Protein AF-A0A2I4CCL6-F1 (afdb_monomer_lite)

Secondary structure (DSSP, 8-state):
-HHHHHHHHHHHHHT-----BTTB-HHHHHHHHHHHHHHHHHHHS--SSHHHHHHHHHHHHHHHHHHHHHHHHHHHHHHHHHHHHS--STT----HHHHHHHHHHHHHHHHHHHHTTS-SSSTHHHHHHHHHHHHHHHHHHHHHHHHHHHHHHHHHHHHHHHHHS--SHHHHHHHHHHHHHTT--PPP-

Foldseek 3Di:
DLVVLLVQLVVCLVPWPLDDDPLATPSLVVLLVVLVVVLVVLVPDPDPDVVVSVVVLVVSLVSNLVSLLVLLVSLLVVLVVVLVPFDLELPGDDDSSNVNSVSSLVVSLVSLVVSVPDDDDDPVPSSVVSNVSSVVSSVVSVVSVVVSVVSSVVVVVVVVVVVVVDDPCVVVVVVVVVVVVVVPPDPDD

InterPro domains:
  IPR010439 MUN domain [PF06292] (1-184)
  IPR014770 Munc13 homology 1 [PS51258] (1-75)
  IPR033227 Calcium-dependent secretion activator [PTHR12166] (1-189)

Sequence (189 aa):
MESSIAQSIHRGFERESWEPVNNGSATSEDLFWKLDALQTFISDLHWPEEEFGKHLETRLKLMSSDMIESCIKRTREAFETKLQRSSRAIDFRVPQSICTMFNVMVDAKAQSAKLCAMDLGQERQYHSQIDHLIEETVKEMITLLVAKFVVILESVLSKLSRYDEGTLFSSFLSFTVKAASKYVDVPKP

Structure (mmCIF, N/CA/C/O backbone):
data_AF-A0A2I4CCL6-F1
#
_entry.id   AF-A0A2I4CCL6-F1
#
loop_
_atom_site.group_PDB
_atom_site.id
_atom_site.type_symbol
_atom_site.label_atom_id
_atom_site.label_alt_id
_atom_site.label_comp_id
_atom_site.label_asym_id
_atom_site.label_entity_id
_atom_site.label_seq_id
_atom_site.pdbx_PDB_ins_code
_atom_site.Cartn_x
_atom_site.Cartn_y
_atom_site.Cartn_z
_atom_site.occupancy
_atom_site.B_iso_or_equiv
_atom_site.auth_seq_id
_atom_site.auth_comp_id
_atom_site.auth_asym_id
_atom_site.auth_atom_id
_atom_site.pdbx_PDB_model_num
ATOM 1 N N . MET A 1 1 ? -5.728 -11.132 22.227 1.00 67.56 1 MET A N 1
ATOM 2 C CA . MET A 1 1 ? -6.369 -10.750 20.950 1.00 67.56 1 MET A CA 1
ATOM 3 C C . MET A 1 1 ? -5.384 -9.947 20.112 1.00 67.56 1 MET A C 1
ATOM 5 O O . MET A 1 1 ? -4.900 -10.507 19.142 1.00 67.56 1 MET A O 1
ATOM 9 N N . GLU A 1 2 ? -4.975 -8.756 20.566 1.00 70.25 2 GLU A N 1
ATOM 10 C CA . GLU A 1 2 ? -3.868 -7.925 20.032 1.00 70.25 2 GLU A CA 1
ATOM 11 C C . GLU A 1 2 ? -2.669 -8.735 19.496 1.00 70.25 2 GLU A C 1
ATOM 13 O O . GLU A 1 2 ? -2.345 -8.685 18.312 1.00 70.25 2 GLU A O 1
ATOM 18 N N . SER A 1 3 ? -2.067 -9.576 20.343 1.00 74.50 3 SER A N 1
ATOM 19 C CA . SER A 1 3 ? -0.906 -10.404 19.980 1.00 74.50 3 SER A CA 1
ATOM 20 C C . SER A 1 3 ? -1.172 -11.407 18.852 1.00 74.50 3 SER A C 1
ATOM 22 O O . SER A 1 3 ? -0.281 -11.683 18.051 1.00 74.50 3 SER A O 1
ATOM 24 N N . SER A 1 4 ? -2.393 -11.938 18.766 1.00 75.94 4 SER A N 1
ATOM 25 C CA . SER A 1 4 ? -2.788 -12.890 17.724 1.00 75.94 4 SER A CA 1
ATOM 26 C C . SER A 1 4 ? -2.915 -12.192 16.373 1.00 75.94 4 SER A C 1
ATOM 28 O O . SER A 1 4 ? -2.414 -12.695 15.367 1.00 75.94 4 SER A O 1
ATOM 30 N N . ILE A 1 5 ? -3.520 -10.998 16.350 1.00 74.06 5 ILE A N 1
ATOM 31 C CA . ILE A 1 5 ? -3.685 -10.252 15.102 1.00 74.06 5 ILE A CA 1
ATOM 32 C C . ILE A 1 5 ? -2.322 -9.734 14.618 1.00 74.06 5 ILE A C 1
ATOM 34 O O . ILE A 1 5 ? -1.981 -9.933 13.455 1.00 74.06 5 ILE A O 1
ATOM 38 N N . ALA 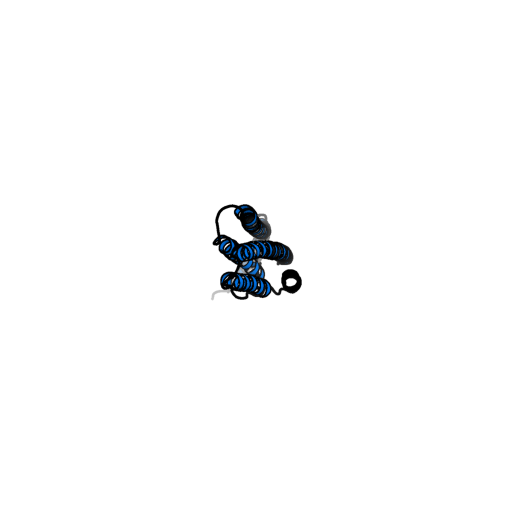A 1 6 ? -1.479 -9.212 15.514 1.00 76.25 6 ALA A N 1
ATOM 39 C CA . ALA A 1 6 ? -0.114 -8.798 15.181 1.00 76.25 6 ALA A CA 1
ATOM 40 C C . ALA A 1 6 ? 0.741 -9.946 14.600 1.00 76.25 6 ALA A C 1
ATOM 42 O O . ALA A 1 6 ? 1.427 -9.768 13.592 1.00 76.25 6 ALA A O 1
ATOM 43 N N . GLN A 1 7 ? 0.673 -11.149 15.186 1.00 78.75 7 GLN A N 1
ATOM 44 C CA . GLN A 1 7 ? 1.389 -12.321 14.664 1.00 78.75 7 GLN A CA 1
ATOM 45 C C . GLN A 1 7 ? 0.840 -12.803 13.318 1.00 78.75 7 GLN A C 1
ATOM 47 O O . GLN A 1 7 ? 1.619 -13.192 12.444 1.00 78.75 7 GLN A O 1
ATOM 52 N N . SER A 1 8 ? -0.484 -12.776 13.142 1.00 77.50 8 SER A N 1
ATOM 53 C CA . SER A 1 8 ? -1.132 -13.133 11.877 1.00 77.50 8 SER A CA 1
ATOM 54 C C . SER A 1 8 ? -0.694 -12.197 10.752 1.00 77.50 8 SER A C 1
ATOM 56 O O . SER A 1 8 ? -0.316 -12.663 9.682 1.00 77.50 8 SER A O 1
ATOM 58 N N . ILE A 1 9 ? -0.670 -10.889 11.016 1.00 78.12 9 ILE A N 1
ATOM 59 C CA . ILE A 1 9 ? -0.238 -9.860 10.059 1.00 78.12 9 ILE A CA 1
ATOM 60 C C . ILE A 1 9 ? 1.222 -10.048 9.682 1.00 78.12 9 ILE A C 1
ATOM 62 O O . ILE A 1 9 ? 1.568 -10.018 8.504 1.00 78.12 9 ILE A O 1
ATOM 66 N N . HIS A 1 10 ? 2.082 -10.262 10.679 1.00 80.81 10 HIS A N 1
ATOM 67 C CA . HIS A 1 10 ? 3.504 -10.428 10.431 1.00 80.81 10 HIS A CA 1
ATOM 68 C C . HIS A 1 10 ? 3.776 -11.600 9.483 1.00 80.81 10 HIS A C 1
ATOM 70 O O . HIS A 1 10 ? 4.463 -11.423 8.480 1.00 80.81 10 HIS A O 1
ATOM 76 N N . ARG A 1 11 ? 3.169 -12.763 9.751 1.00 83.12 11 ARG A N 1
ATOM 77 C CA . ARG A 1 11 ? 3.294 -13.953 8.895 1.00 83.12 11 ARG A CA 1
ATOM 78 C C . ARG A 1 11 ? 2.603 -13.789 7.541 1.00 83.12 11 ARG A C 1
ATOM 80 O O . ARG A 1 11 ? 3.065 -14.370 6.562 1.00 83.12 11 ARG A O 1
ATOM 87 N N . GLY A 1 12 ? 1.504 -13.036 7.493 1.00 84.31 12 GLY A N 1
ATOM 88 C CA . GLY A 1 12 ? 0.768 -12.738 6.265 1.00 84.31 12 GLY A CA 1
ATOM 89 C C . GLY A 1 12 ? 1.621 -11.941 5.283 1.00 84.31 12 GLY A C 1
ATOM 90 O O . GLY A 1 12 ? 1.853 -12.397 4.168 1.00 84.31 12 GLY A O 1
ATOM 91 N N . PHE A 1 13 ? 2.198 -10.822 5.734 1.00 85.56 13 PHE A N 1
ATOM 92 C CA . PHE A 1 13 ? 3.037 -9.967 4.888 1.00 85.56 13 PHE A CA 1
ATOM 93 C C . PHE A 1 13 ? 4.337 -10.641 4.428 1.00 85.56 13 PHE A C 1
ATOM 95 O O . PHE A 1 13 ? 4.773 -10.402 3.305 1.00 85.56 13 PHE A O 1
ATOM 102 N N . GLU A 1 14 ? 4.936 -11.519 5.241 1.00 83.25 14 GLU A N 1
ATOM 103 C CA . GLU A 1 14 ? 6.120 -12.297 4.832 1.00 83.25 14 GLU A CA 1
ATOM 104 C C . GLU A 1 14 ? 5.851 -13.225 3.641 1.00 83.25 14 GLU A C 1
ATOM 106 O O . GLU A 1 14 ? 6.749 -13.493 2.841 1.00 83.25 14 GLU A O 1
ATOM 111 N N . ARG A 1 15 ? 4.622 -13.740 3.529 1.00 84.44 15 ARG A N 1
ATOM 112 C CA . ARG A 1 15 ? 4.211 -14.690 2.485 1.00 84.44 15 ARG A CA 1
ATOM 113 C C . ARG A 1 15 ? 3.311 -14.053 1.433 1.00 84.44 15 ARG A C 1
ATOM 115 O O . ARG A 1 15 ? 2.713 -14.768 0.631 1.00 84.44 15 ARG A O 1
ATOM 122 N N . GLU A 1 16 ? 3.204 -12.729 1.446 1.00 89.00 16 GLU A N 1
ATOM 123 C CA . GLU A 1 16 ? 2.252 -12.008 0.620 1.00 89.00 16 GLU A CA 1
ATOM 124 C C . GLU A 1 16 ? 2.628 -12.109 -0.861 1.00 89.00 16 GLU A C 1
ATOM 126 O O . GLU A 1 16 ? 3.763 -11.852 -1.275 1.00 89.00 16 GLU A O 1
ATOM 131 N N . SER A 1 17 ? 1.640 -12.489 -1.666 1.00 88.62 17 SER A N 1
ATOM 132 C CA . SER A 1 17 ? 1.781 -12.597 -3.122 1.00 88.62 17 SER A CA 1
ATOM 133 C C . SER A 1 17 ? 1.711 -11.228 -3.799 1.00 88.62 17 SER A C 1
ATOM 135 O O . SER A 1 17 ? 2.309 -11.029 -4.860 1.00 88.62 17 SER A O 1
ATOM 137 N N . TRP A 1 18 ? 1.040 -10.275 -3.139 1.00 93.50 18 TRP A N 1
ATOM 138 C CA . TRP A 1 18 ? 0.703 -8.943 -3.646 1.00 93.50 18 TRP A CA 1
ATOM 139 C C . TRP A 1 18 ? -0.210 -8.970 -4.876 1.00 93.50 18 TRP A C 1
ATOM 141 O O . TRP A 1 18 ? -0.264 -7.999 -5.637 1.00 93.50 18 TRP A O 1
ATOM 151 N N . GLU A 1 19 ? -0.942 -10.070 -5.052 1.00 93.00 19 GLU A N 1
ATOM 152 C CA . GLU A 1 19 ? -2.076 -10.112 -5.964 1.00 93.00 19 GLU A CA 1
ATOM 153 C C . GLU A 1 19 ? -3.176 -9.170 -5.454 1.00 93.00 19 GLU A C 1
ATOM 155 O O . GLU A 1 19 ? -3.407 -9.093 -4.241 1.00 93.00 19 GLU A O 1
ATOM 160 N N . PRO A 1 20 ? -3.826 -8.415 -6.355 1.00 91.19 20 PRO A N 1
ATOM 161 C CA . PRO A 1 20 ? -4.856 -7.470 -5.964 1.00 91.19 20 PRO A CA 1
ATOM 162 C C . PRO A 1 20 ? -6.068 -8.218 -5.401 1.00 91.19 20 PRO A C 1
ATOM 164 O O . PRO A 1 20 ? -6.664 -9.065 -6.067 1.00 91.19 20 PRO A O 1
ATOM 167 N N . VAL A 1 21 ? -6.449 -7.865 -4.180 1.00 89.69 21 VAL A N 1
ATOM 168 C CA . VAL A 1 21 ? -7.693 -8.280 -3.533 1.00 89.69 21 VAL A CA 1
ATOM 169 C C . VAL A 1 21 ? -8.414 -6.999 -3.147 1.00 89.69 21 VAL A C 1
ATOM 171 O O . VAL A 1 21 ? -7.898 -6.234 -2.341 1.00 89.69 21 VAL A O 1
ATOM 174 N N . ASN A 1 22 ? -9.572 -6.739 -3.758 1.00 87.75 22 ASN A N 1
ATOM 175 C CA . ASN A 1 22 ? -10.296 -5.469 -3.633 1.00 87.75 22 ASN A CA 1
ATOM 176 C C . ASN A 1 22 ? -9.377 -4.245 -3.851 1.00 87.75 22 ASN A C 1
ATOM 178 O O . ASN A 1 22 ? -8.872 -4.048 -4.959 1.00 87.75 22 ASN A O 1
ATOM 182 N N . ASN A 1 23 ? -9.164 -3.442 -2.802 1.00 85.00 23 ASN A N 1
ATOM 183 C CA . ASN A 1 23 ? -8.369 -2.222 -2.812 1.00 85.00 23 ASN A CA 1
ATOM 184 C C . ASN A 1 23 ? -6.938 -2.456 -2.312 1.00 85.00 23 ASN A C 1
ATOM 186 O O . ASN A 1 23 ? -6.158 -1.514 -2.262 1.00 85.00 23 ASN A O 1
ATOM 190 N N . GLY A 1 24 ? -6.548 -3.680 -1.972 1.00 91.81 24 GLY A N 1
ATOM 191 C CA . GLY A 1 24 ? -5.236 -3.962 -1.414 1.00 91.81 24 GLY A CA 1
ATOM 192 C C . GLY A 1 24 ? -4.759 -5.372 -1.723 1.00 91.81 24 GLY A C 1
ATOM 193 O O . GLY A 1 24 ? -4.862 -5.871 -2.844 1.00 91.81 24 GLY A O 1
ATOM 194 N N . SER A 1 25 ? -4.174 -5.996 -0.712 1.00 93.44 25 SER A N 1
ATOM 195 C CA . SER A 1 25 ? -3.723 -7.385 -0.714 1.00 93.44 25 SER A CA 1
ATOM 196 C C . SER A 1 25 ? -4.586 -8.218 0.228 1.00 93.44 25 SER A C 1
ATOM 198 O O . SER A 1 25 ? -5.254 -7.677 1.105 1.00 93.44 25 SER A O 1
ATOM 200 N N . ALA A 1 26 ? -4.511 -9.546 0.123 1.00 92.81 26 ALA A N 1
ATOM 201 C CA . ALA A 1 26 ? -5.244 -10.434 1.026 1.00 92.81 26 ALA A CA 1
ATOM 202 C C . ALA A 1 26 ? -4.974 -10.121 2.513 1.00 92.81 26 ALA A C 1
ATOM 204 O O . ALA A 1 26 ? -5.905 -10.087 3.314 1.00 92.81 26 ALA A O 1
ATOM 205 N N . THR A 1 27 ? -3.714 -9.855 2.881 1.00 93.12 27 THR A N 1
ATOM 206 C CA . THR A 1 27 ? -3.336 -9.564 4.275 1.00 93.12 27 THR A CA 1
ATOM 207 C C . THR A 1 27 ? -3.802 -8.185 4.742 1.00 93.12 27 THR A C 1
ATOM 209 O O . THR A 1 27 ? -4.238 -8.047 5.883 1.00 93.12 27 THR A O 1
ATOM 212 N N . SER A 1 28 ? -3.696 -7.157 3.894 1.00 93.75 28 SER A N 1
ATOM 213 C CA . SER A 1 28 ? -4.108 -5.791 4.257 1.00 93.75 28 SER A CA 1
ATOM 214 C C . SER A 1 28 ? -5.627 -5.663 4.351 1.00 93.75 28 SER A C 1
ATOM 216 O O . SER A 1 28 ? -6.125 -5.081 5.308 1.00 93.75 28 SER A O 1
ATOM 218 N N . GLU A 1 29 ? -6.366 -6.294 3.441 1.00 93.06 29 GLU A N 1
ATOM 219 C CA . GLU A 1 29 ? -7.830 -6.346 3.486 1.00 93.06 29 GLU A CA 1
ATOM 220 C C . GLU A 1 29 ? -8.334 -7.067 4.743 1.00 93.06 29 GLU A C 1
ATOM 222 O O . GLU A 1 29 ? -9.196 -6.549 5.448 1.00 93.06 29 GLU A O 1
ATOM 227 N N . ASP A 1 30 ? -7.765 -8.231 5.081 1.00 91.75 30 ASP A N 1
ATOM 228 C CA . ASP A 1 30 ? -8.110 -8.961 6.310 1.00 91.75 30 ASP A CA 1
ATOM 229 C C . ASP A 1 30 ? -7.797 -8.142 7.572 1.00 91.75 30 ASP A C 1
ATOM 231 O O . ASP A 1 30 ? -8.581 -8.127 8.523 1.00 91.75 30 ASP A O 1
ATOM 235 N N . LEU A 1 31 ? -6.671 -7.422 7.574 1.00 92.00 31 LEU A N 1
ATOM 236 C CA . LEU A 1 31 ? -6.307 -6.498 8.642 1.00 92.00 31 LEU A CA 1
ATOM 237 C C . LEU A 1 31 ? -7.362 -5.401 8.809 1.00 92.00 31 LEU A C 1
ATOM 239 O O . LEU A 1 31 ? -7.920 -5.251 9.897 1.00 92.00 31 LEU A O 1
ATOM 243 N N . PHE A 1 32 ? -7.637 -4.639 7.754 1.00 91.88 32 PHE A N 1
ATOM 244 C CA . PHE A 1 32 ? -8.546 -3.501 7.835 1.00 91.88 32 PHE A CA 1
ATOM 245 C C . PHE A 1 32 ? -9.975 -3.936 8.144 1.00 91.88 32 PHE A C 1
ATOM 247 O O . PHE A 1 32 ? -10.630 -3.311 8.976 1.00 91.88 32 PHE A O 1
ATOM 254 N N . TRP A 1 33 ? -10.422 -5.059 7.580 1.00 91.56 33 TRP A N 1
ATOM 255 C CA . TRP A 1 33 ? -11.711 -5.648 7.921 1.00 91.56 33 TRP A CA 1
ATOM 256 C C . TRP A 1 33 ? -11.800 -6.034 9.404 1.00 91.56 33 TRP A C 1
ATOM 258 O O . TRP A 1 33 ? -12.802 -5.743 10.052 1.00 91.56 33 TRP A O 1
ATOM 268 N N . LYS A 1 34 ? -10.753 -6.640 9.983 1.00 90.81 34 LYS A N 1
ATOM 269 C CA . LYS A 1 34 ? -10.736 -6.986 11.417 1.00 90.81 34 LYS A CA 1
ATOM 270 C C . LYS A 1 34 ? -10.790 -5.759 12.320 1.00 90.81 34 LYS A C 1
ATOM 272 O O . LYS A 1 34 ? -11.442 -5.819 13.360 1.00 90.81 34 LYS A O 1
ATOM 277 N N . LEU A 1 35 ? -10.100 -4.679 11.952 1.00 89.56 35 LEU A N 1
ATOM 278 C CA . LEU A 1 35 ? -10.135 -3.431 12.718 1.00 89.56 35 LEU A CA 1
ATOM 279 C C . LEU A 1 35 ? -11.530 -2.799 12.675 1.00 89.56 35 LEU A C 1
ATOM 281 O O . LEU A 1 35 ? -12.066 -2.455 13.725 1.00 89.56 35 LEU A O 1
ATOM 285 N N . ASP A 1 36 ? -12.140 -2.735 11.492 1.00 88.94 36 ASP A N 1
ATOM 286 C CA . ASP A 1 36 ? -13.488 -2.193 11.279 1.00 88.94 36 ASP A CA 1
ATOM 287 C C . ASP A 1 36 ? -14.558 -3.018 12.021 1.00 88.94 36 ASP A C 1
ATOM 289 O O . ASP A 1 36 ? -15.393 -2.475 12.750 1.00 88.94 36 ASP A O 1
ATOM 293 N N . ALA A 1 37 ? -14.469 -4.350 11.943 1.00 89.88 37 ALA A N 1
ATOM 294 C CA . ALA A 1 37 ? -15.361 -5.257 12.657 1.00 89.88 37 ALA A CA 1
ATOM 295 C C . ALA A 1 37 ? -15.231 -5.121 14.182 1.00 89.88 37 ALA A C 1
ATOM 297 O O . ALA A 1 37 ? -16.237 -5.127 14.892 1.00 89.88 37 ALA A O 1
ATOM 298 N N . LEU A 1 38 ? -14.006 -4.982 14.700 1.00 87.94 38 LEU A N 1
ATOM 299 C CA . LEU A 1 38 ? -13.774 -4.810 16.132 1.00 87.94 38 LEU A CA 1
ATOM 300 C C . LEU A 1 38 ? -14.251 -3.438 16.626 1.00 87.94 38 LEU A C 1
ATOM 302 O O . LEU A 1 38 ? -14.826 -3.357 17.709 1.00 87.94 38 LEU A O 1
ATOM 306 N N . GLN A 1 39 ? -14.059 -2.381 15.833 1.00 86.31 39 GLN A N 1
ATOM 307 C CA . GLN A 1 39 ? -14.568 -1.043 16.142 1.00 86.31 39 GLN A CA 1
ATOM 308 C C . GLN A 1 39 ? -16.092 -1.025 16.201 1.00 86.31 39 GLN A C 1
ATOM 310 O O . GLN A 1 39 ? -16.661 -0.557 17.187 1.00 86.31 39 GLN A O 1
ATOM 315 N N . THR A 1 40 ? -16.741 -1.611 15.195 1.00 88.12 40 THR A N 1
ATOM 316 C CA . THR A 1 40 ? -18.200 -1.756 15.151 1.00 88.12 40 THR A CA 1
ATOM 317 C C . THR A 1 40 ? -18.698 -2.548 16.358 1.00 88.12 40 THR A C 1
ATOM 319 O O . THR A 1 40 ? -19.585 -2.098 17.075 1.00 88.12 40 THR A O 1
ATOM 322 N N . PHE A 1 41 ? -18.056 -3.680 16.668 1.00 89.00 41 PHE A N 1
ATOM 323 C CA . PHE A 1 41 ? -18.420 -4.508 17.815 1.00 89.00 41 PHE A CA 1
ATOM 324 C C . PHE A 1 41 ? -18.333 -3.760 19.153 1.00 89.00 41 PHE A C 1
ATOM 326 O O . PHE A 1 41 ? -19.241 -3.875 19.969 1.00 89.00 41 PHE A O 1
ATOM 333 N N . ILE A 1 42 ? -17.264 -2.992 19.395 1.00 85.69 42 ILE A N 1
ATOM 334 C CA . ILE A 1 42 ? -17.116 -2.219 20.640 1.00 85.69 42 ILE A CA 1
ATOM 335 C C . ILE A 1 42 ? -18.148 -1.087 20.719 1.00 85.69 42 ILE A C 1
ATOM 337 O O . ILE A 1 42 ? -18.655 -0.818 21.808 1.00 85.69 42 ILE A O 1
ATOM 341 N N . SER A 1 43 ? -18.472 -0.456 19.587 1.00 83.62 43 SER A N 1
ATOM 342 C CA . SER A 1 43 ? -19.461 0.624 19.517 1.00 83.62 43 SER A CA 1
ATOM 343 C C . SER A 1 43 ? -20.900 0.137 19.715 1.00 83.62 43 SER A C 1
ATOM 345 O O . SER A 1 43 ? -21.710 0.862 20.284 1.00 83.62 43 SER A O 1
ATOM 347 N N . ASP A 1 44 ? -21.226 -1.073 19.259 1.00 88.19 44 ASP A N 1
ATOM 348 C CA . ASP A 1 44 ? -22.577 -1.644 19.362 1.00 88.19 44 ASP A CA 1
ATOM 349 C C . ASP A 1 44 ? -22.886 -2.207 20.761 1.00 88.19 44 ASP A C 1
ATOM 351 O O . ASP A 1 44 ? -24.036 -2.524 21.102 1.00 88.19 44 ASP A O 1
ATOM 355 N N . LEU A 1 45 ? -21.861 -2.342 21.604 1.00 86.69 45 LEU A N 1
ATOM 356 C CA . LEU A 1 45 ? -22.024 -2.804 22.972 1.00 86.69 45 LEU A CA 1
ATOM 357 C C . LEU A 1 45 ? -22.620 -1.698 23.846 1.00 86.69 45 LEU A C 1
ATOM 359 O O . LEU A 1 45 ? -22.086 -0.602 23.988 1.00 86.69 45 LEU A O 1
ATOM 363 N N . HIS A 1 46 ? -23.737 -2.026 24.492 1.00 82.75 46 HIS A N 1
ATOM 364 C CA . HIS A 1 46 ? -24.413 -1.147 25.440 1.00 82.75 46 HIS A CA 1
ATOM 365 C C . HIS A 1 46 ? -23.716 -1.246 26.800 1.00 82.75 46 HIS A C 1
ATOM 367 O O . HIS A 1 46 ? -24.188 -1.936 27.707 1.00 82.75 46 HIS A O 1
ATOM 373 N N . TRP A 1 47 ? -22.541 -0.624 26.907 1.00 88.00 47 TRP A N 1
ATOM 374 C CA . TRP A 1 47 ? -21.700 -0.700 28.097 1.00 88.00 47 TRP A CA 1
ATOM 375 C C . TRP A 1 47 ? -22.455 -0.207 29.343 1.00 88.00 47 TRP A C 1
ATOM 377 O O . TRP A 1 47 ? -22.953 0.918 29.340 1.00 88.00 47 TRP A O 1
ATOM 387 N N . PRO A 1 48 ? -22.526 -1.012 30.422 1.00 86.88 48 PRO A N 1
ATOM 388 C CA . PRO A 1 48 ? -23.165 -0.593 31.672 1.00 86.88 48 PRO A CA 1
ATOM 389 C C . PRO A 1 48 ? -22.489 0.629 32.306 1.00 86.88 48 PRO A C 1
ATOM 391 O O . PRO A 1 48 ? -23.144 1.432 32.964 1.00 86.88 48 PRO A O 1
ATOM 394 N N . GLU A 1 49 ? -21.177 0.756 32.095 1.00 89.12 49 GLU A N 1
ATOM 395 C CA . GLU A 1 49 ? -20.337 1.852 32.569 1.00 89.12 49 GLU A CA 1
ATOM 396 C C . GLU A 1 49 ? -19.700 2.562 31.368 1.00 89.12 49 GLU A C 1
ATOM 398 O O . GLU A 1 49 ? -18.906 1.974 30.630 1.00 89.12 49 GLU A O 1
ATOM 403 N N . GLU A 1 50 ? -20.029 3.840 31.175 1.00 83.75 50 GLU A N 1
ATOM 404 C CA . GLU A 1 50 ? -19.556 4.632 30.030 1.00 83.75 50 GLU A CA 1
ATOM 405 C C . GLU A 1 50 ? -18.024 4.803 30.027 1.00 83.75 50 GLU A C 1
ATOM 407 O O . GLU A 1 50 ? -17.391 4.772 28.971 1.00 83.75 50 GLU A O 1
ATOM 412 N N . GLU A 1 51 ? -17.401 4.918 31.207 1.00 86.81 51 GLU A N 1
ATOM 413 C CA . GLU A 1 51 ? -15.940 5.023 31.340 1.00 86.81 51 GLU A CA 1
ATOM 414 C C . GLU A 1 51 ? -15.214 3.775 30.824 1.00 86.81 51 GLU A C 1
ATOM 416 O O . GLU A 1 51 ? -14.153 3.883 30.205 1.00 86.81 51 GLU A O 1
ATOM 421 N N . PHE A 1 52 ? -15.798 2.591 31.019 1.00 87.62 52 PHE A N 1
ATOM 422 C CA . PHE A 1 52 ? -15.227 1.346 30.514 1.00 87.62 52 PHE A CA 1
ATOM 423 C C . PHE A 1 52 ? -15.285 1.280 28.984 1.00 87.62 52 PHE A C 1
ATOM 425 O O . PHE A 1 52 ? -14.294 0.910 28.349 1.00 87.62 52 PHE A O 1
ATOM 432 N N . GLY A 1 53 ? -16.410 1.700 28.394 1.00 85.88 53 GLY A N 1
ATOM 433 C CA . GLY A 1 53 ? -16.555 1.827 26.942 1.00 85.88 53 GLY A CA 1
ATOM 434 C C . GLY A 1 53 ? -15.496 2.758 26.347 1.00 85.88 53 GLY A C 1
ATOM 435 O O . GLY A 1 53 ? -14.780 2.365 25.426 1.00 85.88 53 GLY A O 1
ATOM 436 N N . LYS A 1 54 ? -15.303 3.937 26.955 1.00 84.44 54 LYS A N 1
ATOM 437 C CA . LYS A 1 54 ? -14.259 4.899 26.555 1.00 84.44 54 LYS A CA 1
ATOM 438 C C . LYS A 1 54 ? -12.852 4.318 26.667 1.00 84.44 54 LYS A C 1
ATOM 440 O O . LYS A 1 54 ? -12.055 4.448 25.743 1.00 84.44 54 LYS A O 1
ATOM 445 N N . HIS A 1 55 ? -12.538 3.632 27.766 1.00 87.62 55 HIS A N 1
ATOM 446 C CA . HIS A 1 55 ? -11.228 3.004 27.939 1.00 87.62 55 HIS A CA 1
ATOM 447 C C . HIS A 1 55 ? -10.956 1.932 26.868 1.00 87.62 55 HIS A C 1
ATOM 449 O O . HIS A 1 55 ? -9.841 1.832 26.347 1.00 87.62 55 HIS A O 1
ATOM 455 N N . LEU A 1 56 ? -11.958 1.114 26.532 1.00 86.81 56 LEU A N 1
ATOM 456 C CA . LEU A 1 56 ? -11.838 0.123 25.462 1.00 86.81 56 LEU A CA 1
ATOM 457 C C . LEU A 1 56 ? -11.653 0.772 24.093 1.00 86.81 56 LEU A C 1
ATOM 459 O O . LEU A 1 56 ? -10.820 0.305 23.318 1.00 86.81 56 LEU A O 1
ATOM 463 N N . GLU A 1 57 ? -12.373 1.855 23.817 1.00 84.81 57 GLU A N 1
ATOM 464 C CA . GLU A 1 57 ? -12.233 2.614 22.579 1.00 84.81 57 GLU A CA 1
ATOM 465 C C . GLU A 1 57 ? -10.823 3.207 22.434 1.00 84.81 57 GLU A C 1
ATOM 467 O O . GLU A 1 57 ? -10.174 3.002 21.407 1.00 84.81 57 GLU A O 1
ATOM 472 N N . THR A 1 58 ? -10.286 3.845 23.480 1.00 84.88 58 THR A N 1
ATOM 473 C CA . THR A 1 58 ? -8.904 4.353 23.476 1.00 84.88 58 THR A CA 1
ATOM 474 C C . THR A 1 58 ? -7.897 3.228 23.233 1.00 84.88 58 THR A C 1
ATOM 476 O O . THR A 1 58 ? -6.968 3.373 22.436 1.00 84.88 58 THR A O 1
ATOM 479 N N . ARG A 1 59 ? -8.077 2.074 23.886 1.00 86.94 59 ARG A N 1
ATOM 480 C CA . ARG A 1 59 ? -7.183 0.924 23.705 1.00 86.94 59 ARG A CA 1
ATOM 481 C C . ARG A 1 59 ? -7.260 0.355 22.286 1.00 86.94 59 ARG A C 1
ATOM 483 O O . ARG A 1 59 ? -6.221 0.019 21.718 1.00 86.94 59 ARG A O 1
ATOM 490 N N . LEU A 1 60 ? -8.459 0.283 21.705 1.00 86.62 60 LEU A N 1
ATOM 491 C CA . LEU A 1 60 ? -8.657 -0.118 20.315 1.00 86.62 60 LEU A CA 1
ATOM 492 C C . LEU A 1 60 ? -7.944 0.845 19.364 1.00 86.62 60 LEU A C 1
ATOM 494 O O . LEU A 1 60 ? -7.238 0.385 18.476 1.00 86.62 60 LEU A O 1
ATOM 498 N N . LYS A 1 61 ? -8.077 2.161 19.558 1.00 84.69 61 LYS A N 1
ATOM 499 C CA . LYS A 1 61 ? -7.414 3.165 18.711 1.00 84.69 61 LYS A CA 1
ATOM 500 C C . LYS A 1 61 ? -5.893 3.021 18.729 1.00 84.69 61 LYS A C 1
ATOM 502 O O . LYS A 1 61 ? -5.280 3.020 17.662 1.00 84.69 61 LYS A O 1
ATOM 507 N N . LEU A 1 62 ? -5.295 2.828 19.908 1.00 85.62 62 LEU A N 1
ATOM 508 C CA . LEU A 1 62 ? -3.854 2.575 20.039 1.00 85.62 62 LEU A CA 1
ATOM 509 C C . LEU A 1 62 ? -3.439 1.293 19.308 1.00 85.62 62 LEU A C 1
ATOM 511 O O . LEU A 1 62 ? -2.516 1.321 18.497 1.00 85.62 62 LEU A O 1
ATOM 515 N N . MET A 1 63 ? -4.172 0.193 19.514 1.00 88.62 63 MET A N 1
ATOM 516 C CA . MET A 1 63 ? -3.910 -1.061 18.802 1.00 88.62 63 MET A CA 1
ATOM 517 C C . MET A 1 63 ? -4.020 -0.881 17.277 1.00 88.62 63 MET A C 1
ATOM 519 O O . MET A 1 63 ? -3.141 -1.324 16.539 1.00 88.62 63 MET A O 1
ATOM 523 N N . SER A 1 64 ? -5.085 -0.237 16.796 1.00 87.88 64 SER A N 1
ATOM 524 C CA . SER A 1 64 ? -5.310 0.020 15.371 1.00 87.88 64 SER A CA 1
ATOM 525 C C . SER A 1 64 ? -4.179 0.853 14.770 1.00 87.88 64 SER A C 1
ATOM 527 O O . SER A 1 64 ? -3.687 0.515 13.696 1.00 87.88 64 SER A O 1
ATOM 529 N N . SER A 1 65 ? -3.720 1.890 15.478 1.00 87.75 65 SER A N 1
ATOM 530 C CA . SER A 1 65 ? -2.583 2.724 15.076 1.00 87.75 65 SER A CA 1
ATOM 531 C C . SER A 1 65 ? -1.310 1.893 14.885 1.00 87.75 65 SER A C 1
ATOM 533 O O . SER A 1 65 ? -0.715 1.923 13.807 1.00 87.75 65 SER A O 1
ATOM 535 N N . ASP A 1 66 ? -0.939 1.079 15.877 1.00 88.44 66 ASP A N 1
ATOM 536 C CA . ASP A 1 66 ? 0.264 0.234 15.825 1.00 88.44 66 ASP A CA 1
ATOM 537 C C . ASP A 1 66 ? 0.210 -0.791 14.678 1.00 88.44 66 ASP A C 1
ATOM 539 O O . ASP A 1 66 ? 1.216 -1.117 14.032 1.00 88.44 66 ASP A O 1
ATOM 543 N N . MET A 1 67 ? -0.983 -1.323 14.413 1.00 90.19 67 MET A N 1
ATOM 544 C CA . MET A 1 67 ? -1.205 -2.312 13.364 1.00 90.19 67 MET A CA 1
ATOM 545 C C . MET A 1 67 ? -1.175 -1.688 11.964 1.00 90.19 67 MET A C 1
ATOM 547 O O . MET A 1 67 ? -0.583 -2.277 11.053 1.00 90.19 67 MET A O 1
ATOM 551 N N . ILE A 1 68 ? -1.741 -0.490 11.796 1.00 91.50 68 ILE A N 1
ATOM 552 C CA . ILE A 1 68 ? -1.663 0.285 10.551 1.00 91.50 68 ILE A CA 1
ATOM 553 C C . ILE A 1 68 ? -0.211 0.698 10.278 1.00 91.50 68 ILE A C 1
ATOM 555 O O . ILE A 1 68 ? 0.289 0.469 9.177 1.00 91.50 68 ILE A O 1
ATOM 559 N N . GLU A 1 69 ? 0.512 1.202 11.280 1.00 91.81 69 GLU A N 1
ATOM 560 C CA . GLU A 1 69 ? 1.943 1.518 11.169 1.00 91.81 69 GLU A CA 1
ATOM 561 C C . GLU A 1 69 ? 2.758 0.303 10.706 1.00 91.81 69 GLU A C 1
ATOM 563 O O . GLU A 1 69 ? 3.571 0.373 9.779 1.00 91.81 69 GLU A O 1
ATOM 568 N N . SER A 1 70 ? 2.500 -0.845 11.329 1.00 92.25 70 SER A N 1
ATOM 569 C CA . SER A 1 70 ? 3.114 -2.122 10.976 1.00 92.25 70 SER A CA 1
ATOM 570 C C . SER A 1 70 ? 2.830 -2.558 9.536 1.00 92.25 70 SER A C 1
ATOM 572 O O . SER A 1 70 ? 3.709 -3.152 8.904 1.00 92.25 70 SER A O 1
ATOM 574 N N . CYS A 1 71 ? 1.625 -2.291 9.029 1.00 94.12 71 CYS A N 1
ATOM 575 C CA . CYS A 1 71 ? 1.226 -2.546 7.646 1.00 94.12 71 CYS A CA 1
ATOM 576 C C . CYS A 1 71 ? 1.979 -1.632 6.672 1.00 94.12 71 CYS A C 1
ATOM 578 O O . CYS A 1 71 ? 2.541 -2.109 5.684 1.00 94.12 71 CYS A O 1
ATOM 580 N N . ILE A 1 72 ? 2.056 -0.336 6.981 1.00 95.19 72 ILE A N 1
ATOM 581 C CA . ILE A 1 72 ? 2.753 0.674 6.174 1.00 95.19 72 ILE A CA 1
ATOM 582 C C . ILE A 1 72 ? 4.236 0.323 6.020 1.00 95.19 72 ILE A C 1
ATOM 584 O O . ILE A 1 72 ? 4.738 0.218 4.899 1.00 95.19 72 ILE A O 1
ATOM 588 N N . LYS A 1 73 ? 4.929 0.068 7.138 1.00 94.69 73 LYS A N 1
ATOM 589 C CA . LYS A 1 73 ? 6.366 -0.255 7.139 1.00 94.69 73 LYS A CA 1
ATOM 590 C C . LYS A 1 73 ? 6.678 -1.493 6.295 1.00 94.69 73 LYS A C 1
ATOM 592 O O . LYS A 1 73 ? 7.570 -1.460 5.452 1.00 94.69 73 LYS A O 1
ATOM 597 N N . ARG A 1 74 ? 5.890 -2.561 6.446 1.00 94.56 74 ARG A N 1
ATOM 598 C CA . ARG A 1 74 ? 6.080 -3.807 5.680 1.00 94.56 74 ARG A CA 1
ATOM 599 C C . ARG A 1 74 ? 5.750 -3.647 4.201 1.00 94.56 74 ARG A C 1
ATOM 601 O O . ARG A 1 74 ? 6.445 -4.203 3.353 1.00 94.56 74 ARG A O 1
ATOM 608 N N . THR A 1 75 ? 4.722 -2.863 3.881 1.00 96.12 75 THR A N 1
ATOM 609 C CA . THR A 1 75 ? 4.366 -2.542 2.491 1.00 96.12 75 THR A CA 1
ATOM 610 C C . THR A 1 75 ? 5.500 -1.799 1.798 1.00 96.12 75 THR A C 1
ATOM 612 O O . THR A 1 75 ? 5.874 -2.151 0.678 1.00 96.12 75 THR A O 1
ATOM 615 N N . ARG A 1 76 ? 6.114 -0.834 2.488 1.00 96.56 76 ARG A N 1
ATOM 616 C CA . ARG A 1 76 ? 7.288 -0.114 1.993 1.00 96.56 76 ARG A CA 1
ATOM 617 C C . ARG A 1 76 ? 8.479 -1.043 1.742 1.00 96.56 76 ARG A C 1
ATOM 619 O O . ARG A 1 76 ? 9.046 -1.018 0.653 1.00 96.56 76 ARG A O 1
ATOM 626 N N . GLU A 1 77 ? 8.849 -1.879 2.710 1.00 95.56 77 GLU A N 1
ATOM 627 C CA . GLU A 1 77 ? 9.974 -2.821 2.569 1.00 95.56 77 GLU A CA 1
ATOM 628 C C . GLU A 1 77 ? 9.775 -3.782 1.381 1.00 95.56 77 GLU A C 1
ATOM 630 O O . GLU A 1 77 ? 10.692 -4.038 0.587 1.00 95.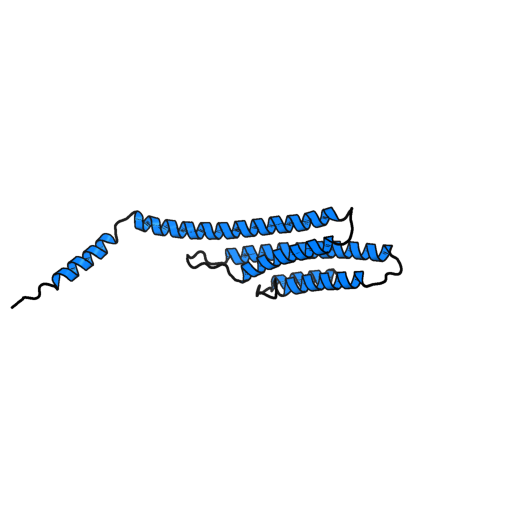56 77 GLU A O 1
ATOM 635 N N . ALA A 1 78 ? 8.548 -4.285 1.215 1.00 95.38 78 ALA A N 1
ATOM 636 C CA . ALA A 1 78 ? 8.185 -5.136 0.090 1.00 95.38 78 ALA A CA 1
ATOM 637 C C . ALA A 1 78 ? 8.235 -4.378 -1.247 1.00 95.38 78 ALA A C 1
ATOM 639 O O . ALA A 1 78 ? 8.738 -4.921 -2.238 1.00 95.38 78 ALA A O 1
ATOM 640 N N . PHE A 1 79 ? 7.778 -3.122 -1.276 1.00 97.31 79 PHE A N 1
ATOM 641 C CA . PHE A 1 79 ? 7.874 -2.239 -2.438 1.00 97.31 79 PHE A CA 1
ATOM 642 C C . PHE A 1 79 ? 9.322 -2.018 -2.864 1.00 97.31 79 PHE A C 1
ATOM 644 O O . PHE A 1 79 ? 9.652 -2.244 -4.030 1.00 97.31 79 PHE A O 1
ATOM 651 N N . GLU A 1 80 ? 10.201 -1.647 -1.933 1.00 96.31 80 GLU A N 1
ATOM 652 C CA . GLU A 1 80 ? 11.618 -1.413 -2.217 1.00 96.31 80 GLU A CA 1
ATOM 653 C C . GLU A 1 80 ? 12.265 -2.674 -2.798 1.00 96.31 80 GLU A C 1
ATOM 655 O O . GLU A 1 80 ? 12.891 -2.634 -3.861 1.00 96.31 80 GLU A O 1
ATOM 660 N N . THR A 1 81 ? 12.017 -3.825 -2.168 1.00 94.94 81 THR A N 1
ATOM 661 C CA . THR A 1 81 ? 12.525 -5.125 -2.624 1.00 94.94 81 THR A CA 1
ATOM 662 C C . THR A 1 81 ? 12.027 -5.471 -4.031 1.00 94.94 81 THR A C 1
ATOM 664 O O . THR A 1 81 ? 12.804 -5.906 -4.889 1.00 94.94 81 THR A O 1
ATOM 667 N N . LYS A 1 82 ? 10.731 -5.277 -4.309 1.00 94.69 82 LYS A N 1
ATOM 668 C CA . LYS A 1 82 ? 10.133 -5.590 -5.616 1.00 94.69 82 LYS A CA 1
ATOM 669 C C . LYS A 1 82 ? 10.637 -4.639 -6.702 1.00 94.69 82 LYS A C 1
ATOM 671 O O . LYS A 1 82 ? 10.971 -5.088 -7.801 1.00 94.69 82 LYS A O 1
ATOM 676 N N . LEU A 1 83 ? 10.747 -3.346 -6.398 1.00 95.50 83 LEU A N 1
ATOM 677 C CA . LEU A 1 83 ? 11.229 -2.329 -7.329 1.00 95.50 83 LEU A CA 1
ATOM 678 C C . LEU A 1 83 ? 12.709 -2.542 -7.673 1.00 95.50 83 LEU A C 1
ATOM 680 O O . LEU A 1 83 ? 13.085 -2.451 -8.846 1.00 95.50 83 LEU A O 1
ATOM 684 N N . GLN A 1 84 ? 13.539 -2.897 -6.690 1.00 93.19 84 GLN A N 1
ATOM 685 C CA . GLN A 1 84 ? 14.952 -3.220 -6.908 1.00 93.19 84 GLN A CA 1
ATOM 686 C C . GLN A 1 84 ? 15.137 -4.437 -7.823 1.00 93.19 84 GLN A C 1
ATOM 688 O O . GLN A 1 84 ? 15.979 -4.399 -8.720 1.00 93.19 84 GLN A O 1
ATOM 693 N N . ARG A 1 85 ? 14.322 -5.486 -7.643 1.00 92.62 85 ARG A N 1
ATOM 694 C CA . ARG A 1 85 ? 14.356 -6.715 -8.462 1.00 92.62 85 ARG A CA 1
ATOM 695 C C . ARG A 1 85 ? 13.770 -6.546 -9.864 1.00 92.62 85 ARG A C 1
ATOM 697 O O . ARG A 1 85 ? 13.955 -7.414 -10.712 1.00 92.62 85 ARG A O 1
ATOM 704 N N . SER A 1 86 ? 13.041 -5.463 -10.111 1.00 91.94 86 SER A N 1
ATOM 705 C CA . SER A 1 86 ? 12.391 -5.237 -11.398 1.00 91.94 86 SER A CA 1
ATOM 706 C C . SER A 1 86 ? 13.382 -4.874 -12.513 1.00 91.94 86 SER A C 1
ATOM 708 O O . SER A 1 86 ? 14.451 -4.302 -12.263 1.00 91.94 86 SER A O 1
ATOM 710 N N . SER A 1 87 ? 13.014 -5.173 -13.763 1.00 89.62 87 SER A N 1
ATOM 711 C CA . SER A 1 87 ? 13.843 -4.895 -14.943 1.00 89.62 87 SER A CA 1
ATOM 712 C C . SER A 1 87 ? 14.262 -3.420 -15.031 1.00 89.62 87 SER A C 1
ATOM 714 O O . SER A 1 87 ? 13.549 -2.525 -14.581 1.00 89.62 87 SER A O 1
ATOM 716 N N . ARG A 1 88 ? 15.444 -3.160 -15.599 1.00 88.94 88 ARG A N 1
ATOM 717 C CA . ARG A 1 88 ? 15.914 -1.813 -15.988 1.00 88.94 88 ARG A CA 1
ATOM 718 C C . ARG A 1 88 ? 15.917 -1.627 -17.509 1.00 88.94 88 ARG A C 1
ATOM 720 O O . ARG A 1 88 ? 16.535 -0.698 -18.018 1.00 88.94 88 ARG A O 1
ATOM 727 N N . ALA A 1 89 ? 15.304 -2.554 -18.237 1.00 89.44 89 ALA A N 1
ATOM 728 C CA . ALA A 1 89 ? 15.203 -2.476 -19.680 1.00 89.44 89 ALA A CA 1
ATOM 729 C C . ALA A 1 89 ? 14.112 -1.481 -20.110 1.00 89.44 89 ALA A C 1
ATOM 731 O O . ALA A 1 89 ? 13.296 -1.022 -19.313 1.00 89.44 89 ALA A O 1
ATOM 732 N N . ILE A 1 90 ? 14.141 -1.126 -21.392 1.00 88.81 90 ILE A N 1
ATOM 733 C CA . ILE A 1 90 ? 13.280 -0.097 -21.997 1.00 88.81 90 ILE A CA 1
ATOM 734 C C . ILE A 1 90 ? 11.804 -0.510 -22.062 1.00 88.81 90 ILE A C 1
ATOM 736 O O . ILE A 1 90 ? 10.930 0.326 -22.248 1.00 88.81 90 ILE A O 1
ATOM 740 N N . ASP A 1 91 ? 11.539 -1.804 -21.924 1.00 90.00 91 ASP A N 1
ATOM 741 C CA . ASP A 1 91 ? 10.221 -2.423 -21.869 1.00 90.00 91 ASP A CA 1
ATOM 742 C C . ASP A 1 91 ? 9.694 -2.548 -20.432 1.00 90.00 91 ASP A C 1
ATOM 744 O O . ASP A 1 91 ? 8.651 -3.167 -20.216 1.00 90.00 91 ASP A O 1
ATOM 748 N N . PHE A 1 92 ? 10.397 -1.973 -19.445 1.00 92.94 92 PHE A N 1
ATOM 749 C CA . PHE A 1 92 ? 9.947 -1.950 -18.061 1.00 92.94 92 PHE A CA 1
ATOM 750 C C . PHE A 1 92 ? 8.537 -1.366 -17.962 1.00 92.94 92 PHE A C 1
ATOM 752 O O . PHE A 1 92 ? 8.252 -0.248 -18.394 1.00 92.94 92 PHE A O 1
ATOM 759 N N . ARG A 1 93 ? 7.662 -2.140 -17.326 1.00 93.50 93 ARG A N 1
ATOM 760 C CA . ARG A 1 93 ? 6.312 -1.743 -16.946 1.00 93.50 93 ARG A CA 1
ATOM 761 C C . ARG A 1 93 ? 6.203 -1.861 -15.440 1.00 93.50 93 ARG A C 1
ATOM 763 O O . ARG A 1 93 ? 6.764 -2.793 -14.861 1.00 93.50 93 ARG A O 1
ATOM 770 N N . VAL A 1 94 ? 5.464 -0.944 -14.823 1.00 94.69 94 VAL A N 1
ATOM 771 C CA . VAL A 1 94 ? 5.171 -1.024 -13.390 1.00 94.69 94 VAL A CA 1
ATOM 772 C C . VAL A 1 94 ? 4.418 -2.336 -13.128 1.00 94.69 94 VAL A C 1
ATOM 774 O O . VAL A 1 94 ? 3.352 -2.540 -13.711 1.00 94.69 94 VAL A O 1
ATOM 777 N N . PRO A 1 95 ? 4.964 -3.255 -12.311 1.00 94.00 95 PRO A N 1
ATOM 778 C CA . PRO A 1 95 ? 4.289 -4.502 -11.973 1.00 94.00 95 PRO A CA 1
ATOM 779 C C . PRO A 1 95 ? 2.984 -4.248 -11.217 1.00 94.00 95 PRO A C 1
ATOM 781 O O . PRO A 1 95 ? 2.945 -3.380 -10.345 1.00 94.00 95 PRO A O 1
ATOM 784 N N . GLN A 1 96 ? 1.967 -5.082 -11.457 1.00 94.31 96 GLN A N 1
ATOM 785 C CA . GLN A 1 96 ? 0.685 -5.013 -10.743 1.00 94.31 96 GLN A CA 1
ATOM 786 C C . GLN A 1 96 ? 0.872 -5.007 -9.220 1.00 94.31 96 GLN A C 1
ATOM 788 O O . GLN A 1 96 ? 0.255 -4.204 -8.535 1.00 94.31 96 GLN A O 1
ATOM 793 N N . SER A 1 97 ? 1.795 -5.820 -8.698 1.00 94.50 97 SER A N 1
ATOM 794 C CA . SER A 1 97 ? 2.100 -5.870 -7.265 1.00 94.50 97 SER A CA 1
ATOM 795 C C . SER A 1 97 ? 2.554 -4.526 -6.685 1.00 94.50 97 SER A C 1
ATOM 797 O O . SER A 1 97 ? 2.269 -4.237 -5.531 1.00 94.50 97 SER A O 1
ATOM 799 N N . ILE A 1 98 ? 3.270 -3.704 -7.467 1.00 95.62 98 ILE A N 1
ATOM 800 C CA . ILE A 1 98 ? 3.677 -2.360 -7.031 1.00 95.62 98 ILE A CA 1
ATOM 801 C C . ILE A 1 98 ? 2.452 -1.438 -6.960 1.00 95.62 98 ILE A C 1
ATOM 803 O O . ILE A 1 98 ? 2.324 -0.678 -6.005 1.00 95.62 98 ILE A O 1
ATOM 807 N N . CYS A 1 99 ? 1.526 -1.538 -7.918 1.00 96.06 99 CYS A N 1
ATOM 808 C CA . CYS A 1 99 ? 0.256 -0.813 -7.858 1.00 96.06 99 CYS A CA 1
ATOM 809 C C . CYS A 1 99 ? -0.572 -1.242 -6.638 1.00 96.06 99 CYS A C 1
ATOM 811 O O . CYS A 1 99 ? -1.083 -0.388 -5.921 1.00 96.06 99 CYS A O 1
ATOM 813 N N . THR A 1 100 ? -0.634 -2.547 -6.351 1.00 96.75 100 THR A N 1
ATOM 814 C CA . THR A 1 100 ? -1.300 -3.083 -5.157 1.00 96.75 100 THR A CA 1
ATOM 815 C C . THR A 1 100 ? -0.735 -2.464 -3.877 1.00 96.75 100 THR A C 1
ATOM 817 O O . THR A 1 100 ? -1.500 -2.017 -3.032 1.00 96.75 100 THR A O 1
ATOM 820 N N . MET A 1 101 ? 0.593 -2.356 -3.750 1.00 97.12 101 MET A N 1
ATOM 821 C CA . MET A 1 101 ? 1.241 -1.720 -2.592 1.00 97.12 101 MET A CA 1
ATOM 822 C C . MET A 1 101 ? 0.843 -0.245 -2.430 1.00 97.12 101 MET A C 1
ATOM 824 O O . MET A 1 101 ? 0.623 0.200 -1.309 1.00 97.12 101 MET A O 1
ATOM 828 N N . PHE A 1 102 ? 0.704 0.515 -3.522 1.00 97.31 102 PHE A N 1
ATOM 829 C CA . PHE A 1 102 ? 0.175 1.883 -3.448 1.00 97.31 102 PHE A CA 1
ATOM 830 C C . PHE A 1 102 ? -1.286 1.915 -3.008 1.00 97.31 102 PHE A C 1
ATOM 832 O O . PHE A 1 102 ? -1.648 2.762 -2.193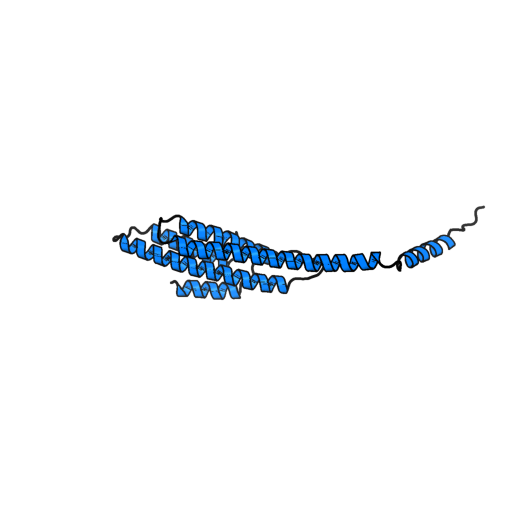 1.00 97.31 102 PHE A O 1
ATOM 839 N N . ASN A 1 103 ? -2.116 0.995 -3.500 1.00 96.50 103 ASN A N 1
ATOM 840 C CA . ASN A 1 103 ? -3.513 0.948 -3.086 1.00 96.50 103 ASN A CA 1
ATOM 841 C C . ASN A 1 103 ? -3.642 0.620 -1.586 1.00 96.50 103 ASN A C 1
ATOM 843 O O . ASN A 1 103 ? -4.434 1.262 -0.904 1.00 96.50 103 ASN A O 1
ATOM 847 N N . VAL A 1 104 ? -2.779 -0.251 -1.041 1.00 96.69 104 VAL A N 1
ATOM 848 C CA . VAL A 1 104 ? -2.687 -0.496 0.414 1.00 96.69 104 VAL A CA 1
ATOM 849 C C . VAL A 1 104 ? -2.385 0.790 1.189 1.00 96.69 104 VAL A C 1
ATOM 851 O O . VAL A 1 104 ? -2.982 1.024 2.235 1.00 96.69 104 VAL A O 1
ATOM 854 N N . MET A 1 105 ? -1.500 1.653 0.682 1.00 96.62 105 MET A N 1
ATOM 855 C CA . MET A 1 105 ? -1.212 2.947 1.318 1.00 96.62 105 MET A CA 1
ATOM 856 C C . MET A 1 105 ? -2.412 3.904 1.279 1.00 96.62 105 MET A C 1
ATOM 858 O O . MET A 1 105 ? -2.644 4.646 2.233 1.00 96.62 105 MET A O 1
ATOM 862 N N . VAL A 1 106 ? -3.179 3.891 0.186 1.00 93.94 106 VAL A N 1
ATOM 863 C CA . VAL A 1 106 ? -4.410 4.686 0.057 1.00 93.94 106 VAL A CA 1
ATOM 864 C C . VAL A 1 106 ? -5.481 4.184 1.023 1.00 93.94 106 VAL A C 1
ATOM 866 O O . VAL A 1 106 ? -6.112 4.994 1.700 1.00 93.94 106 VAL A O 1
ATOM 869 N N . ASP A 1 107 ? -5.658 2.869 1.132 1.00 93.25 107 ASP A N 1
ATOM 870 C CA . ASP A 1 107 ? -6.643 2.286 2.040 1.00 93.25 107 ASP A CA 1
ATOM 871 C C . ASP A 1 107 ? -6.245 2.486 3.510 1.00 93.25 107 ASP A C 1
ATOM 873 O O . ASP A 1 107 ? -7.073 2.881 4.328 1.00 93.25 107 ASP A O 1
ATOM 877 N N . ALA A 1 108 ? -4.950 2.387 3.837 1.00 93.31 108 ALA A N 1
ATOM 878 C CA . ALA A 1 108 ? -4.433 2.750 5.158 1.00 93.31 108 ALA A CA 1
ATOM 879 C C . ALA A 1 108 ? -4.802 4.193 5.552 1.00 93.31 108 ALA A C 1
ATOM 881 O O . ALA A 1 108 ? -5.162 4.432 6.704 1.00 93.31 108 ALA A O 1
ATOM 882 N N . LYS A 1 109 ? -4.775 5.138 4.598 1.00 91.31 109 LYS A N 1
ATOM 883 C CA . LYS A 1 109 ? -5.199 6.533 4.817 1.00 91.31 109 LYS A CA 1
ATOM 884 C C . LYS A 1 109 ? -6.706 6.662 5.037 1.00 91.31 109 LYS A C 1
ATOM 886 O O . LYS A 1 109 ? -7.160 7.468 5.843 1.00 91.31 109 LYS A O 1
ATOM 891 N N . ALA A 1 110 ? -7.504 5.887 4.308 1.00 89.88 110 ALA A N 1
ATOM 892 C CA . ALA A 1 110 ? -8.950 5.874 4.506 1.00 89.88 110 ALA A CA 1
ATOM 893 C C . ALA A 1 110 ? -9.310 5.316 5.893 1.00 89.88 110 ALA A C 1
ATOM 895 O O . ALA A 1 110 ? -10.181 5.854 6.576 1.00 89.88 110 ALA A O 1
ATOM 896 N N . GLN A 1 111 ? -8.608 4.269 6.327 1.00 87.06 111 GLN A N 1
ATOM 897 C CA . GLN A 1 111 ? -8.802 3.650 7.634 1.00 87.06 111 GLN A CA 1
ATOM 898 C C . GLN A 1 111 ? -8.304 4.539 8.778 1.00 87.06 111 GLN A C 1
ATOM 900 O O . GLN A 1 111 ? -9.007 4.672 9.779 1.00 87.06 111 GLN A O 1
ATOM 905 N N . SER A 1 112 ? -7.162 5.224 8.626 1.00 85.50 112 SER A N 1
ATOM 906 C CA . SER A 1 112 ? -6.697 6.193 9.630 1.00 85.50 112 SER A CA 1
ATOM 907 C C . SER A 1 112 ? -7.714 7.320 9.836 1.00 85.50 112 SER A C 1
ATOM 909 O O . SER A 1 112 ? -8.021 7.659 10.976 1.00 85.50 112 SER A O 1
ATOM 911 N N . ALA A 1 113 ? -8.326 7.822 8.758 1.00 84.31 113 ALA A N 1
ATOM 912 C CA . ALA A 1 113 ? -9.361 8.851 8.830 1.00 84.31 113 ALA A CA 1
ATOM 913 C C . ALA A 1 113 ? -10.657 8.379 9.518 1.00 84.31 113 ALA A C 1
ATOM 915 O O . ALA A 1 113 ? -11.292 9.165 10.222 1.00 84.31 113 ALA A O 1
ATOM 916 N N . LYS A 1 114 ? -11.063 7.111 9.356 1.00 80.25 114 LYS A N 1
ATOM 917 C CA . LYS A 1 114 ? -12.243 6.555 10.049 1.00 80.25 114 LYS A CA 1
ATOM 918 C C . LYS A 1 114 ? -12.044 6.464 11.560 1.00 80.25 114 LYS A C 1
ATOM 920 O O . LYS A 1 114 ? -12.976 6.743 12.311 1.00 80.25 114 LYS A O 1
ATOM 925 N N . LEU A 1 115 ? -10.829 6.142 12.008 1.00 72.31 115 LEU A N 1
ATOM 926 C CA . LEU A 1 115 ? -10.482 6.150 13.432 1.00 72.31 115 LEU A CA 1
ATOM 927 C C . LEU A 1 115 ? -10.628 7.557 14.057 1.00 72.31 115 LEU A C 1
ATOM 929 O O . LEU A 1 115 ? -10.856 7.657 15.259 1.00 72.31 115 LEU A O 1
ATOM 933 N N . CYS A 1 116 ? -10.573 8.629 13.249 1.00 59.78 116 CYS A N 1
ATOM 934 C CA . CYS A 1 116 ? -10.674 10.031 13.681 1.00 59.78 116 CYS A CA 1
ATOM 935 C C . CYS A 1 116 ? -12.108 10.561 13.870 1.00 59.78 116 CYS A C 1
ATOM 937 O O . CYS A 1 116 ? -12.275 11.670 14.379 1.00 59.78 116 CYS A O 1
ATOM 939 N N . ALA A 1 117 ? -13.150 9.842 13.436 1.00 59.72 117 ALA A N 1
ATOM 940 C CA . ALA A 1 117 ? -14.527 10.348 13.494 1.00 59.72 117 ALA A CA 1
ATOM 941 C C . ALA A 1 117 ? -15.129 10.352 14.917 1.00 59.72 117 ALA A C 1
ATOM 943 O O . ALA A 1 117 ? -16.221 10.886 15.116 1.00 59.72 117 ALA A O 1
ATOM 944 N N . MET A 1 118 ? -14.423 9.784 15.902 1.00 53.69 118 MET A N 1
ATOM 945 C CA . MET A 1 118 ? -14.893 9.601 17.276 1.00 53.69 118 MET A CA 1
ATOM 946 C C . MET A 1 118 ? -14.054 10.447 18.261 1.00 53.69 118 MET A C 1
ATOM 948 O O . MET A 1 118 ? -13.064 9.986 18.814 1.00 53.69 118 MET A O 1
ATOM 952 N N . ASP A 1 119 ? -14.507 11.690 18.459 1.00 47.53 119 ASP A N 1
ATOM 953 C CA . ASP A 1 119 ? -14.259 12.625 19.578 1.00 47.53 119 ASP A CA 1
ATOM 954 C C . ASP A 1 119 ? -12.997 13.538 19.640 1.00 47.53 119 ASP A C 1
ATOM 956 O O . ASP A 1 119 ? -11.896 13.237 19.180 1.00 47.53 119 ASP A O 1
ATOM 960 N N . LEU A 1 120 ? -13.203 14.752 20.181 1.00 51.06 120 LEU A N 1
ATOM 961 C CA . LEU A 1 120 ? -12.318 15.925 20.096 1.00 51.06 120 LEU A CA 1
ATOM 962 C C . LEU A 1 120 ? -11.438 16.129 21.345 1.00 51.06 120 LEU A C 1
ATOM 964 O O . LEU A 1 120 ? -11.927 16.543 22.391 1.00 51.06 120 LEU A O 1
ATOM 968 N N . GLY A 1 121 ? -10.110 16.041 21.201 1.00 54.44 121 GLY A N 1
ATOM 969 C CA . GLY A 1 121 ? -9.203 16.805 22.075 1.00 54.44 121 GLY A CA 1
ATOM 970 C C . GLY A 1 121 ? -7.812 16.213 22.272 1.00 54.44 121 GLY A C 1
ATOM 971 O O . GLY A 1 121 ? -6.830 16.842 21.886 1.00 54.44 121 GLY A O 1
ATOM 972 N N . GLN A 1 122 ? -7.722 15.007 22.837 1.00 46.75 122 GLN A N 1
ATOM 973 C CA . GLN A 1 122 ? -6.442 14.394 23.227 1.00 46.75 122 GLN A CA 1
ATOM 974 C C . GLN A 1 122 ? -5.845 13.470 22.144 1.00 46.75 122 GLN A C 1
ATOM 976 O O . GLN A 1 122 ? -4.633 13.279 22.091 1.00 46.75 122 GLN A O 1
ATOM 981 N N . GLU A 1 123 ? -6.674 12.916 21.254 1.00 49.75 123 GLU A N 1
ATOM 982 C CA . GLU A 1 123 ? -6.280 11.830 20.337 1.00 49.75 123 GLU A CA 1
ATOM 983 C C . GLU A 1 123 ? -5.603 12.300 19.036 1.00 49.75 123 GLU A C 1
ATOM 985 O O . GLU A 1 123 ? -4.965 11.510 18.342 1.00 49.75 123 GLU A O 1
ATOM 990 N N . ARG A 1 124 ? -5.632 13.603 18.721 1.00 53.44 124 ARG A N 1
ATOM 991 C CA . ARG A 1 124 ? -5.082 14.147 17.460 1.00 53.44 124 ARG A CA 1
ATOM 992 C C . ARG A 1 124 ? -3.588 13.875 17.246 1.00 53.44 124 ARG A C 1
ATOM 994 O O . ARG A 1 124 ? -3.141 13.879 16.103 1.00 53.44 124 ARG A O 1
ATOM 1001 N N . GLN A 1 125 ? -2.818 13.647 18.312 1.00 54.75 125 GLN A N 1
ATOM 1002 C CA . GLN A 1 125 ? -1.359 13.543 18.233 1.00 54.75 125 GLN A CA 1
ATOM 1003 C C . GLN A 1 125 ? -0.865 12.199 17.669 1.00 54.75 125 GLN A C 1
ATOM 1005 O O . GLN A 1 125 ? 0.157 12.179 16.983 1.00 54.75 125 GLN A O 1
ATOM 1010 N N . TYR A 1 126 ? -1.569 11.089 17.916 1.00 54.97 126 TYR A N 1
ATOM 1011 C CA . TYR A 1 126 ? -1.221 9.777 17.346 1.00 54.97 126 TYR A CA 1
ATOM 1012 C C . TYR A 1 126 ? -1.675 9.670 15.889 1.00 54.97 126 TYR A C 1
ATOM 1014 O O . TYR A 1 126 ? -0.928 9.220 15.025 1.00 54.97 126 TYR A O 1
ATOM 1022 N N . HIS A 1 127 ? -2.857 10.202 15.582 1.00 61.06 127 HIS A N 1
ATOM 1023 C CA . HIS A 1 127 ? -3.367 10.250 14.213 1.00 61.06 127 HIS A CA 1
ATOM 1024 C C . HIS A 1 127 ? -2.518 11.138 13.305 1.00 61.06 127 HIS A C 1
ATOM 1026 O O . HIS A 1 127 ? -2.183 10.719 12.201 1.00 61.06 127 HIS A O 1
ATOM 1032 N N . SER A 1 128 ? -2.055 12.298 13.793 1.00 68.62 128 SER A N 1
ATOM 1033 C CA . SER A 1 128 ? -1.101 13.108 13.028 1.00 68.62 128 SER A CA 1
ATOM 1034 C C . SER A 1 128 ? 0.192 12.356 12.714 1.00 68.62 128 SER A C 1
ATOM 1036 O O . SER A 1 128 ? 0.802 12.626 11.689 1.00 68.62 128 SER A O 1
ATOM 1038 N N . GLN A 1 129 ? 0.612 11.412 13.568 1.00 80.88 129 GLN A N 1
ATOM 1039 C CA . GLN A 1 129 ? 1.819 10.617 13.328 1.00 80.88 129 GLN A CA 1
ATOM 1040 C C . GLN A 1 129 ? 1.592 9.556 12.250 1.00 80.88 129 GLN A C 1
ATOM 1042 O O . GLN A 1 129 ? 2.431 9.431 11.362 1.00 80.88 129 GLN A O 1
ATOM 1047 N N . ILE A 1 130 ? 0.466 8.832 12.281 1.00 89.00 130 ILE A N 1
ATOM 1048 C CA . ILE A 1 130 ? 0.139 7.838 11.246 1.00 89.00 130 ILE A CA 1
ATOM 1049 C C . ILE A 1 130 ? -0.110 8.508 9.898 1.00 89.00 130 ILE A C 1
ATOM 1051 O O . ILE A 1 130 ? 0.455 8.071 8.899 1.00 89.00 130 ILE A O 1
ATOM 1055 N N . ASP A 1 131 ? -0.890 9.587 9.857 1.00 88.25 131 ASP A N 1
ATOM 1056 C CA . ASP A 1 131 ? -1.150 10.305 8.608 1.00 88.25 131 ASP A CA 1
ATOM 1057 C C . ASP A 1 131 ? 0.145 10.877 8.017 1.00 88.25 131 ASP A C 1
ATOM 1059 O O . ASP A 1 131 ? 0.402 10.708 6.824 1.00 88.25 131 ASP A O 1
ATOM 1063 N N . HIS A 1 132 ? 1.008 11.470 8.850 1.00 91.19 132 HIS A N 1
ATOM 1064 C CA . HIS A 1 132 ? 2.325 11.940 8.416 1.00 91.19 132 HIS A CA 1
ATOM 1065 C C . HIS A 1 132 ? 3.198 10.790 7.903 1.00 91.19 132 HIS A C 1
ATOM 1067 O O . HIS A 1 132 ? 3.791 10.901 6.833 1.00 91.19 132 HIS A O 1
ATOM 1073 N N . LEU A 1 133 ? 3.235 9.660 8.616 1.00 94.00 133 LEU A N 1
ATOM 1074 C CA . LEU A 1 133 ? 3.979 8.474 8.199 1.00 94.00 133 LEU A CA 1
ATOM 1075 C C . LEU A 1 133 ? 3.490 7.945 6.844 1.00 94.00 133 LEU A C 1
ATOM 1077 O O . LEU A 1 133 ? 4.312 7.585 6.000 1.00 94.00 133 LEU A O 1
ATOM 1081 N N . ILE A 1 134 ? 2.173 7.888 6.625 1.00 94.75 134 ILE A N 1
ATOM 1082 C CA . ILE A 1 134 ? 1.580 7.471 5.349 1.00 94.75 134 ILE A CA 1
ATOM 1083 C C . ILE A 1 134 ? 2.024 8.420 4.238 1.00 94.75 134 ILE A C 1
ATOM 1085 O O . ILE A 1 134 ? 2.500 7.963 3.199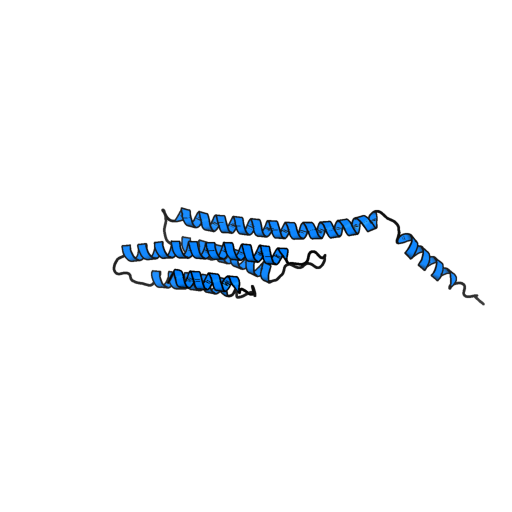 1.00 94.75 134 ILE A O 1
ATOM 1089 N N . GLU A 1 135 ? 1.886 9.729 4.447 1.00 94.62 135 GLU A N 1
ATOM 1090 C CA . GLU A 1 135 ? 2.224 10.738 3.443 1.00 94.62 135 GLU A CA 1
ATOM 1091 C C . GLU A 1 135 ? 3.714 10.736 3.093 1.00 94.62 135 GLU A C 1
ATOM 1093 O O . GLU A 1 135 ? 4.065 10.748 1.909 1.00 94.62 135 GLU A O 1
ATOM 1098 N N . GLU A 1 136 ? 4.592 10.645 4.093 1.00 96.81 136 GLU A N 1
ATOM 1099 C CA . GLU A 1 136 ? 6.031 10.497 3.877 1.00 96.81 136 GLU A CA 1
ATOM 1100 C C . GLU A 1 136 ? 6.357 9.207 3.129 1.00 96.81 136 GLU A C 1
ATOM 1102 O O . GLU A 1 136 ? 7.060 9.245 2.119 1.00 96.81 136 GLU A O 1
ATOM 1107 N N . THR A 1 137 ? 5.786 8.078 3.552 1.00 97.50 137 THR A N 1
ATOM 1108 C CA . THR A 1 137 ? 6.049 6.781 2.919 1.00 97.50 137 THR A CA 1
ATOM 1109 C C . THR A 1 137 ? 5.591 6.773 1.459 1.00 97.50 137 THR A C 1
ATOM 1111 O O . THR A 1 137 ? 6.334 6.337 0.581 1.00 97.50 137 THR A O 1
ATOM 1114 N N . VAL A 1 138 ? 4.403 7.309 1.155 1.00 97.31 138 VAL A N 1
ATOM 1115 C CA . VAL A 1 138 ? 3.911 7.428 -0.227 1.00 97.31 138 VAL A CA 1
ATOM 1116 C C . VAL A 1 138 ? 4.830 8.326 -1.055 1.00 97.31 138 VAL A C 1
ATOM 1118 O O . VAL A 1 138 ? 5.176 7.977 -2.186 1.00 97.31 138 VAL A O 1
ATOM 1121 N N . LYS A 1 139 ? 5.270 9.461 -0.503 1.00 97.69 139 LYS A N 1
ATOM 1122 C CA . LYS A 1 139 ? 6.195 10.377 -1.181 1.00 97.69 139 LYS A CA 1
ATOM 1123 C C . LYS A 1 139 ? 7.536 9.709 -1.490 1.00 97.69 139 LYS A C 1
ATOM 1125 O O . LYS A 1 139 ? 8.069 9.879 -2.590 1.00 97.69 139 LYS A O 1
ATOM 1130 N N . GLU A 1 140 ? 8.075 8.931 -0.559 1.00 97.69 140 GLU A N 1
ATOM 1131 C CA . GLU A 1 140 ? 9.303 8.160 -0.758 1.00 97.69 140 GLU A CA 1
ATOM 1132 C C . GLU A 1 140 ? 9.120 7.072 -1.822 1.00 97.69 140 GLU A C 1
ATOM 1134 O O . GLU A 1 140 ? 9.935 6.972 -2.741 1.00 97.69 140 GLU A O 1
ATOM 1139 N N . MET A 1 141 ? 8.015 6.319 -1.777 1.00 98.19 141 MET A N 1
ATOM 1140 C CA . MET A 1 141 ? 7.685 5.315 -2.795 1.00 98.19 141 MET A CA 1
ATOM 1141 C C . MET A 1 141 ? 7.588 5.937 -4.196 1.00 98.19 141 MET A C 1
ATOM 1143 O O . MET A 1 141 ? 8.152 5.402 -5.154 1.00 98.19 141 MET A O 1
ATOM 1147 N N . ILE A 1 142 ? 6.931 7.096 -4.326 1.00 98.06 142 ILE A N 1
ATOM 1148 C CA . ILE A 1 142 ? 6.865 7.850 -5.588 1.00 98.06 142 ILE A CA 1
ATOM 1149 C C . ILE A 1 142 ? 8.269 8.257 -6.035 1.00 98.06 142 ILE A C 1
ATOM 1151 O O . ILE A 1 142 ? 8.628 8.041 -7.191 1.00 98.06 142 ILE A O 1
ATOM 1155 N N . THR A 1 143 ? 9.082 8.801 -5.129 1.00 98.12 143 THR A N 1
ATOM 1156 C CA . THR A 1 143 ? 10.448 9.252 -5.434 1.00 98.12 143 THR A CA 1
ATOM 1157 C C . THR A 1 143 ? 11.306 8.105 -5.970 1.00 98.12 143 THR A C 1
ATOM 1159 O O . THR A 1 143 ? 11.982 8.260 -6.987 1.00 98.12 143 THR A O 1
ATOM 1162 N N . LEU A 1 144 ? 11.235 6.928 -5.346 1.00 97.88 144 LEU A N 1
ATOM 1163 C CA . LEU A 1 144 ? 11.956 5.734 -5.789 1.00 97.88 144 LEU A CA 1
ATOM 1164 C C . LEU A 1 144 ? 11.475 5.238 -7.158 1.00 97.88 144 LEU A C 1
ATOM 1166 O O . LEU A 1 144 ? 12.291 4.867 -8.006 1.00 97.88 144 LEU A O 1
ATOM 1170 N N . LEU A 1 145 ? 10.162 5.255 -7.401 1.00 97.06 145 LEU A N 1
ATOM 1171 C CA . LEU A 1 145 ? 9.599 4.866 -8.692 1.00 97.06 145 LEU A CA 1
ATOM 1172 C C . LEU A 1 145 ? 10.009 5.845 -9.803 1.00 97.06 145 LEU A C 1
ATOM 1174 O O . LEU A 1 145 ? 10.409 5.417 -10.885 1.00 97.06 145 LEU A O 1
ATOM 1178 N N . VAL A 1 146 ? 9.982 7.151 -9.530 1.00 97.31 146 VAL A N 1
ATOM 1179 C CA . VAL A 1 146 ? 10.4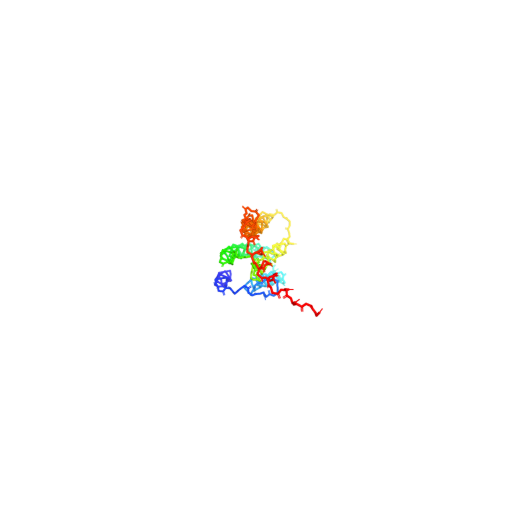67 8.187 -10.454 1.00 97.31 146 VAL A CA 1
ATOM 1180 C C . VAL A 1 146 ? 11.955 7.993 -10.739 1.00 97.31 146 VAL A C 1
ATOM 1182 O O . VAL A 1 146 ? 12.346 7.965 -11.904 1.00 97.31 146 VAL A O 1
ATOM 1185 N N . ALA A 1 147 ? 12.780 7.769 -9.714 1.00 96.50 147 ALA A N 1
ATOM 1186 C CA . ALA A 1 147 ? 14.209 7.506 -9.885 1.00 96.50 147 ALA A CA 1
ATOM 1187 C C . ALA A 1 147 ? 14.468 6.279 -10.776 1.00 96.50 147 ALA A C 1
ATOM 1189 O O . ALA A 1 147 ? 15.346 6.306 -11.640 1.00 96.50 147 ALA A O 1
ATOM 1190 N N . LYS A 1 148 ? 13.664 5.216 -10.634 1.00 95.50 148 LYS A N 1
ATOM 1191 C CA . LYS A 1 148 ? 13.726 4.044 -11.518 1.00 95.50 148 LYS A CA 1
ATOM 1192 C C . LYS A 1 148 ? 13.469 4.421 -12.980 1.00 95.50 148 LYS A C 1
ATOM 1194 O O . LYS A 1 148 ? 14.211 3.969 -13.851 1.00 95.50 148 LYS A O 1
ATOM 1199 N N . PHE A 1 149 ? 12.450 5.238 -13.249 1.00 96.00 149 PHE A N 1
ATOM 1200 C CA . PHE A 1 149 ? 12.155 5.707 -14.604 1.00 96.00 149 PHE A CA 1
ATOM 1201 C C . PHE A 1 149 ? 13.259 6.596 -15.170 1.00 96.00 149 PHE A C 1
ATOM 1203 O O . PHE A 1 149 ? 13.638 6.406 -16.323 1.00 96.00 149 PHE A O 1
ATOM 1210 N N . VAL A 1 150 ? 13.816 7.505 -14.365 1.00 95.88 150 VAL A N 1
ATOM 1211 C CA . VAL A 1 150 ? 14.938 8.366 -14.771 1.00 95.88 150 VAL A CA 1
ATOM 1212 C C . VAL A 1 150 ? 16.119 7.522 -15.251 1.00 95.88 150 VAL A C 1
ATOM 1214 O O . VAL A 1 150 ? 16.583 7.723 -16.367 1.00 95.88 150 VAL A O 1
ATOM 1217 N N . VAL A 1 151 ? 16.524 6.497 -14.492 1.00 94.31 151 VAL A N 1
ATOM 1218 C CA . VAL A 1 151 ? 17.626 5.593 -14.883 1.00 94.31 151 VAL A CA 1
ATOM 1219 C C . VAL A 1 151 ? 17.363 4.897 -16.227 1.00 94.31 151 VAL A C 1
ATOM 1221 O O . VAL A 1 151 ? 18.276 4.710 -17.035 1.00 94.31 151 VAL A O 1
ATOM 1224 N N . ILE A 1 152 ? 16.118 4.493 -16.489 1.00 94.56 152 ILE A N 1
ATOM 1225 C CA . ILE A 1 152 ? 15.744 3.839 -17.751 1.00 94.56 152 ILE A CA 1
ATOM 1226 C C . ILE A 1 152 ? 15.789 4.845 -18.906 1.00 94.56 152 ILE A C 1
ATOM 1228 O O . ILE A 1 152 ? 16.341 4.536 -19.964 1.00 94.56 152 ILE A O 1
ATOM 1232 N N . LEU A 1 153 ? 15.258 6.053 -18.701 1.00 94.19 153 LEU A N 1
ATOM 1233 C CA . LEU A 1 153 ? 15.270 7.130 -19.691 1.00 94.19 153 LEU A CA 1
ATOM 1234 C C . LEU A 1 153 ? 16.697 7.569 -20.032 1.00 94.19 153 LEU A C 1
ATOM 1236 O O . LEU A 1 153 ? 17.029 7.676 -21.209 1.00 94.19 153 LEU A O 1
ATOM 1240 N N . GLU A 1 154 ? 17.568 7.734 -19.038 1.00 92.81 154 GLU A N 1
ATOM 1241 C CA . GLU A 1 154 ? 18.992 8.022 -19.242 1.00 92.81 154 GLU A CA 1
ATOM 1242 C C . GLU A 1 154 ? 19.683 6.921 -20.057 1.00 92.81 154 GLU A C 1
ATOM 1244 O O . GLU A 1 154 ? 20.466 7.210 -20.964 1.00 92.81 154 GLU A O 1
ATOM 1249 N N . SER A 1 155 ? 19.352 5.648 -19.805 1.00 90.69 155 SER A N 1
ATOM 1250 C CA . SER A 1 155 ? 19.871 4.530 -20.600 1.00 90.69 155 SER A CA 1
ATOM 1251 C C . SER A 1 155 ? 19.420 4.593 -22.064 1.00 90.69 155 SER A C 1
ATOM 1253 O O . SER A 1 155 ? 20.209 4.299 -22.965 1.00 90.69 155 SER A O 1
ATOM 1255 N N . VAL A 1 156 ? 18.169 4.989 -22.321 1.00 90.19 156 VAL A N 1
ATOM 1256 C CA . VAL A 1 156 ? 17.647 5.195 -23.683 1.00 90.19 156 VAL A CA 1
ATOM 1257 C C . VAL A 1 156 ? 18.356 6.364 -24.358 1.00 90.19 156 VAL A C 1
ATOM 1259 O O . VAL A 1 156 ? 18.850 6.203 -25.473 1.00 90.19 156 VAL A O 1
ATOM 1262 N N . LEU A 1 157 ? 18.456 7.509 -23.680 1.00 90.00 157 LEU A N 1
ATOM 1263 C CA . LEU A 1 157 ? 19.123 8.702 -24.198 1.00 90.00 157 LEU A CA 1
ATOM 1264 C C . LEU A 1 157 ? 20.590 8.421 -24.532 1.00 90.00 157 LEU A C 1
ATOM 1266 O O . LEU A 1 157 ? 21.033 8.780 -25.614 1.00 90.00 157 LEU A O 1
ATOM 1270 N N . SER A 1 158 ? 21.315 7.694 -23.677 1.00 87.50 158 SER A N 1
ATOM 1271 C CA . SER A 1 158 ? 22.702 7.292 -23.947 1.00 87.50 158 SER A CA 1
ATOM 1272 C C . SER A 1 158 ? 22.831 6.354 -25.153 1.00 87.50 158 SER A C 1
ATOM 1274 O O . SER A 1 158 ? 23.810 6.419 -25.895 1.00 87.50 158 SER A O 1
ATOM 1276 N N . LYS A 1 159 ? 21.853 5.466 -25.384 1.00 85.69 159 LYS A N 1
ATOM 1277 C CA . LYS A 1 159 ? 21.833 4.638 -26.599 1.00 85.69 159 LYS A CA 1
ATOM 1278 C C . LYS A 1 159 ? 21.574 5.490 -27.836 1.00 85.69 159 LYS A C 1
ATOM 1280 O O . LYS A 1 159 ? 22.255 5.284 -28.831 1.00 85.69 159 LYS A O 1
ATOM 1285 N N . LEU A 1 160 ? 20.628 6.429 -27.770 1.00 85.62 160 LEU A N 1
ATOM 1286 C CA . LEU A 1 160 ? 20.288 7.337 -28.869 1.00 85.62 160 LEU A CA 1
ATOM 1287 C C . LEU A 1 160 ? 21.427 8.305 -29.204 1.00 85.62 160 LEU A C 1
ATOM 1289 O O . LEU A 1 160 ? 21.734 8.472 -30.379 1.00 85.62 160 LEU A O 1
ATOM 1293 N N . SER A 1 161 ? 22.106 8.870 -28.203 1.00 80.06 161 SER A N 1
ATOM 1294 C CA . SER A 1 161 ? 23.225 9.792 -28.425 1.00 80.06 161 SER A CA 1
ATOM 1295 C C . SER A 1 161 ? 24.376 9.121 -29.174 1.00 80.06 161 SER A C 1
ATOM 1297 O O . SER A 1 161 ? 24.990 9.741 -30.029 1.00 80.06 161 SER A O 1
ATOM 1299 N N . ARG A 1 162 ? 24.617 7.822 -28.953 1.00 72.62 162 ARG A N 1
ATOM 1300 C CA . ARG A 1 162 ? 25.603 7.048 -29.730 1.00 72.62 162 ARG A CA 1
ATOM 1301 C C . ARG A 1 162 ? 25.221 6.870 -31.201 1.00 72.62 162 ARG A C 1
ATOM 1303 O O . ARG A 1 162 ? 26.111 6.676 -32.022 1.00 72.62 162 ARG A O 1
ATOM 1310 N N . TYR A 1 163 ? 23.929 6.889 -31.534 1.00 63.94 163 TYR A N 1
ATOM 1311 C CA . TYR A 1 163 ? 23.487 6.896 -32.933 1.00 63.94 163 TYR A CA 1
ATOM 1312 C C . TYR A 1 163 ? 23.653 8.279 -33.573 1.00 63.94 163 TYR A C 1
ATOM 1314 O O . TYR A 1 163 ? 23.874 8.354 -34.779 1.00 63.94 163 TYR A O 1
ATOM 1322 N N . ASP A 1 164 ? 23.586 9.344 -32.773 1.00 62.03 164 ASP A N 1
ATOM 1323 C CA . ASP A 1 164 ? 23.779 10.730 -33.211 1.00 62.03 164 ASP A CA 1
ATOM 1324 C C . ASP A 1 164 ? 25.276 11.092 -33.354 1.00 62.03 164 ASP A C 1
ATOM 1326 O O . ASP A 1 164 ? 25.681 11.766 -34.297 1.00 62.03 164 ASP A O 1
ATOM 1330 N N . GLU A 1 165 ? 26.139 10.549 -32.487 1.00 58.47 165 GLU A N 1
ATOM 1331 C CA . GLU A 1 165 ? 27.588 10.814 -32.458 1.00 58.47 165 GLU A CA 1
ATOM 1332 C C . GLU A 1 165 ? 28.415 10.065 -33.527 1.00 58.47 165 GLU A C 1
ATOM 1334 O O . GLU A 1 165 ? 29.634 10.240 -33.596 1.00 58.47 165 GLU A O 1
ATOM 1339 N N . GLY A 1 166 ? 27.816 9.247 -34.402 1.00 50.09 166 GLY A N 1
ATOM 1340 C CA . GLY A 1 166 ? 28.614 8.529 -35.400 1.00 50.09 166 GLY A CA 1
ATOM 1341 C C . GLY A 1 166 ? 27.848 7.722 -36.440 1.00 50.09 166 GLY A C 1
ATOM 1342 O O . GLY A 1 166 ? 27.647 6.520 -36.291 1.00 50.09 166 GLY A O 1
ATOM 1343 N N . THR A 1 167 ? 27.512 8.371 -37.554 1.00 54.91 167 THR A N 1
ATOM 1344 C CA . THR A 1 167 ? 27.964 8.089 -38.939 1.00 54.91 167 THR A CA 1
ATOM 1345 C C . THR A 1 167 ? 28.761 6.788 -39.209 1.00 54.91 167 THR A C 1
ATOM 1347 O O . THR A 1 167 ? 29.785 6.818 -39.885 1.00 54.91 167 THR A O 1
ATOM 1350 N N . LEU A 1 168 ? 28.326 5.62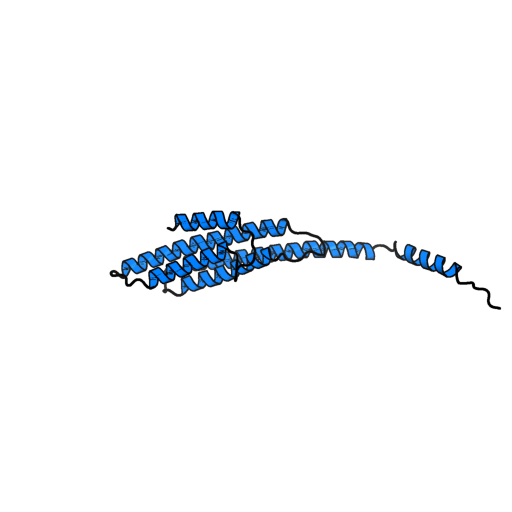0 -38.732 1.00 52.81 168 LEU A N 1
ATOM 1351 C CA . LEU A 1 168 ? 28.876 4.317 -39.145 1.00 52.81 168 LEU A CA 1
ATOM 1352 C C . LEU A 1 168 ? 27.855 3.477 -39.924 1.00 52.81 168 LEU A C 1
ATOM 1354 O O . LEU A 1 168 ? 28.245 2.704 -40.797 1.00 52.81 168 LEU A O 1
ATOM 1358 N N . PHE A 1 169 ? 26.550 3.686 -39.713 1.00 49.75 169 PHE A N 1
ATOM 1359 C CA . PHE A 1 169 ? 25.494 3.009 -40.485 1.00 49.75 169 PHE A CA 1
ATOM 1360 C C . PHE A 1 169 ? 25.072 3.734 -41.769 1.00 49.75 169 PHE A C 1
ATOM 1362 O O . PHE A 1 169 ? 24.488 3.103 -42.652 1.00 49.75 169 PHE A O 1
ATOM 1369 N N . SER A 1 170 ? 25.429 5.010 -41.947 1.00 46.66 170 SER A N 1
ATOM 1370 C CA . SER A 1 170 ? 25.271 5.687 -43.245 1.00 46.66 170 SER A CA 1
ATOM 1371 C C . SER A 1 170 ? 26.090 4.985 -44.340 1.00 46.66 170 SER A C 1
ATOM 1373 O O . SER A 1 170 ? 25.629 4.841 -45.473 1.00 46.66 170 SER A O 1
ATOM 1375 N N . SER A 1 171 ? 27.259 4.446 -43.983 1.00 50.84 171 SER A N 1
ATOM 1376 C CA . SER A 1 171 ? 28.122 3.657 -44.866 1.00 50.84 171 SER A CA 1
ATOM 1377 C C . SER A 1 171 ? 27.504 2.306 -45.248 1.00 50.84 171 SER A C 1
ATOM 1379 O O . SER A 1 171 ? 27.611 1.897 -46.403 1.00 50.84 171 SER A O 1
ATOM 1381 N N . PHE A 1 172 ? 26.810 1.629 -44.323 1.00 53.41 172 PHE A N 1
ATOM 1382 C CA . PHE A 1 172 ? 26.159 0.337 -44.593 1.00 53.41 172 PHE A CA 1
ATOM 1383 C C . PHE A 1 172 ? 24.918 0.468 -45.488 1.00 53.41 172 PHE A C 1
ATOM 1385 O O . PHE A 1 172 ? 24.715 -0.369 -46.368 1.00 53.41 172 PHE A O 1
ATOM 1392 N N . LEU A 1 173 ? 24.128 1.537 -45.333 1.00 51.44 173 LEU A N 1
ATOM 1393 C CA . LEU A 1 173 ? 23.006 1.833 -46.237 1.00 51.44 173 LEU A CA 1
ATOM 1394 C C . LEU A 1 173 ? 23.483 2.323 -47.617 1.00 51.44 173 LEU A C 1
ATOM 1396 O O . LEU A 1 173 ? 22.871 2.013 -48.634 1.00 51.44 173 LEU A O 1
ATOM 1400 N N . SER A 1 174 ? 24.619 3.022 -47.690 1.00 48.69 174 SER A N 1
ATOM 1401 C CA . SER A 1 174 ? 25.231 3.412 -48.971 1.00 48.69 174 SER A CA 1
ATOM 1402 C C . SER A 1 174 ? 25.808 2.209 -49.740 1.00 48.69 174 SER A C 1
ATOM 1404 O O . SER A 1 174 ? 25.767 2.168 -50.974 1.00 48.69 174 SER A O 1
ATOM 1406 N N . PHE A 1 175 ? 26.294 1.184 -49.028 1.00 47.09 175 PHE A N 1
ATOM 1407 C CA . PHE A 1 175 ? 26.826 -0.035 -49.644 1.00 47.09 175 PHE A CA 1
ATOM 1408 C C . PHE A 1 175 ? 25.729 -0.914 -50.268 1.00 47.09 175 PHE A C 1
ATOM 1410 O O . PHE A 1 175 ? 25.919 -1.453 -51.359 1.00 47.09 175 PHE A O 1
ATOM 1417 N N . THR A 1 176 ? 24.553 -1.011 -49.638 1.00 52.25 176 THR A N 1
ATOM 1418 C CA . THR A 1 176 ? 23.400 -1.739 -50.201 1.00 52.25 176 THR A CA 1
ATOM 1419 C C . THR A 1 176 ? 22.774 -1.012 -51.394 1.00 52.25 176 THR A C 1
ATOM 1421 O O . THR A 1 176 ? 22.399 -1.667 -52.367 1.00 52.25 176 THR A O 1
ATOM 1424 N N . VAL A 1 177 ? 22.764 0.326 -51.405 1.00 51.78 177 VAL A N 1
ATOM 1425 C CA . VAL A 1 177 ? 22.296 1.117 -52.561 1.00 51.78 177 VAL A CA 1
ATOM 1426 C C . VAL A 1 177 ? 23.207 0.945 -53.790 1.00 51.78 177 VAL A C 1
ATOM 1428 O O . VAL A 1 177 ? 22.706 0.770 -54.900 1.00 51.78 177 VAL A O 1
ATOM 1431 N N . LYS A 1 178 ? 24.539 0.909 -53.624 1.00 51.31 178 LYS A N 1
ATOM 1432 C CA . LYS A 1 178 ? 25.478 0.680 -54.748 1.00 51.31 178 LYS A CA 1
ATOM 1433 C C . LYS A 1 178 ? 25.491 -0.761 -55.271 1.00 51.31 178 LYS A C 1
ATOM 1435 O O . LYS A 1 178 ? 25.805 -0.977 -56.441 1.00 51.31 178 LYS A O 1
ATOM 1440 N N . ALA A 1 179 ? 25.171 -1.749 -54.436 1.00 52.44 179 ALA A N 1
ATOM 1441 C CA . ALA A 1 179 ? 25.037 -3.137 -54.880 1.00 52.44 179 ALA A CA 1
ATOM 1442 C C . ALA A 1 179 ? 23.742 -3.354 -55.684 1.00 52.44 179 ALA A C 1
ATOM 1444 O O . ALA A 1 179 ? 23.761 -4.060 -56.690 1.00 52.44 179 ALA A O 1
ATOM 1445 N N . ALA A 1 180 ? 22.646 -2.692 -55.296 1.00 51.28 180 ALA A N 1
ATOM 1446 C CA . ALA A 1 180 ? 21.382 -2.743 -56.026 1.00 51.28 180 ALA A CA 1
ATOM 1447 C C . ALA A 1 180 ? 21.451 -2.025 -57.387 1.00 51.28 180 ALA A C 1
ATOM 1449 O O . ALA A 1 180 ? 20.863 -2.501 -58.354 1.00 51.28 180 ALA A O 1
ATOM 1450 N N . SER A 1 181 ? 22.217 -0.932 -57.511 1.00 50.16 181 SER A N 1
ATOM 1451 C CA . SER A 1 181 ? 22.319 -0.191 -58.779 1.00 50.16 181 SER A CA 1
ATOM 1452 C C . SER A 1 181 ? 23.076 -0.938 -59.885 1.00 50.16 181 SER A C 1
ATOM 1454 O O . SER A 1 181 ? 22.914 -0.604 -61.052 1.00 50.16 181 SER A O 1
ATOM 1456 N N . LYS A 1 182 ? 23.890 -1.953 -59.553 1.00 48.38 182 LYS A N 1
ATOM 1457 C CA . LYS A 1 182 ? 24.609 -2.780 -60.543 1.00 48.38 182 LYS A CA 1
ATOM 1458 C C . LYS A 1 182 ? 23.750 -3.867 -61.201 1.00 48.38 182 LYS A C 1
ATOM 1460 O O . LYS A 1 182 ? 24.208 -4.480 -62.157 1.00 48.38 182 LYS A O 1
ATOM 1465 N N . TYR A 1 183 ? 22.529 -4.098 -60.717 1.00 49.47 183 TYR A N 1
ATOM 1466 C CA . TYR A 1 183 ? 21.600 -5.091 -61.276 1.00 49.47 183 TYR A CA 1
ATOM 1467 C C . TYR A 1 183 ? 20.495 -4.477 -62.158 1.00 49.47 183 TYR A C 1
ATOM 1469 O O . TYR A 1 183 ? 19.605 -5.200 -62.598 1.00 49.47 183 TYR A O 1
ATOM 1477 N N . VAL A 1 184 ? 20.536 -3.163 -62.430 1.00 49.31 184 VAL A N 1
ATOM 1478 C CA . VAL A 1 184 ? 19.472 -2.435 -63.160 1.00 49.31 184 VAL A CA 1
ATOM 1479 C C . VAL A 1 184 ? 19.883 -2.019 -64.584 1.00 49.31 184 VAL A C 1
ATOM 1481 O O . VAL A 1 184 ? 19.106 -1.369 -65.275 1.00 49.31 184 VAL A O 1
ATOM 1484 N N . ASP A 1 185 ? 21.039 -2.452 -65.095 1.00 52.50 185 ASP A N 1
ATOM 1485 C CA . ASP A 1 185 ? 21.332 -2.345 -66.533 1.00 52.50 185 ASP A CA 1
ATOM 1486 C C . ASP A 1 185 ? 20.761 -3.559 -67.279 1.00 52.50 185 ASP A C 1
ATOM 1488 O O . ASP A 1 185 ? 21.460 -4.491 -67.675 1.00 52.50 185 ASP A O 1
ATOM 1492 N N . VAL A 1 186 ? 19.436 -3.552 -67.439 1.00 53.66 186 VAL A N 1
ATOM 1493 C CA . VAL A 1 186 ? 18.737 -4.409 -68.403 1.00 53.66 186 VAL A CA 1
ATOM 1494 C C . VAL A 1 186 ? 18.922 -3.782 -69.792 1.00 53.66 186 VAL A C 1
ATOM 1496 O O . VAL A 1 186 ? 18.513 -2.632 -69.980 1.00 53.66 186 VAL A O 1
ATOM 1499 N N . PRO A 1 187 ? 19.507 -4.484 -70.782 1.00 47.41 187 PRO A N 1
ATOM 1500 C CA . PRO A 1 187 ? 19.641 -3.940 -72.127 1.00 47.41 187 PRO A CA 1
ATOM 1501 C C . PRO A 1 187 ? 18.249 -3.809 -72.757 1.00 47.41 187 PRO A C 1
ATOM 1503 O O . PRO A 1 187 ? 17.480 -4.771 -72.801 1.00 47.41 187 PRO A O 1
ATOM 1506 N N . LYS A 1 188 ? 17.906 -2.598 -73.208 1.00 44.66 188 LYS A N 1
ATOM 1507 C CA . LYS A 1 188 ? 16.685 -2.344 -73.986 1.00 44.66 188 LYS A CA 1
ATOM 1508 C C . LYS A 1 188 ? 16.903 -2.718 -75.465 1.00 44.66 188 LYS A C 1
ATOM 1510 O O . LYS A 1 188 ? 18.040 -2.611 -75.924 1.00 44.66 188 LYS A O 1
ATOM 1515 N N . PRO A 1 189 ? 15.840 -3.177 -76.155 1.00 53.94 189 PRO A N 1
ATOM 1516 C CA . PRO A 1 189 ? 15.881 -3.672 -77.535 1.00 53.94 189 PRO A CA 1
ATOM 1517 C C . PRO A 1 189 ? 16.242 -2.602 -78.568 1.00 53.94 189 PRO A C 1
ATOM 1519 O O . PRO A 1 189 ? 15.989 -1.405 -78.296 1.00 53.94 189 PRO A O 1
#

pLDDT: mean 81.96, std 16.23, range [44.66, 98.19]

Organism: Austrofundulus limnaeus (NCBI:txid52670)

Radius of gyration: 28.49 Å; chains: 1; bounding box: 53×32×110 Å